Protein AF-A0A2N2EPL8-F1 (afdb_monomer_lite)

Sequence (344 aa):
MTLIITLLEAALLFAAGYLFTHRALPRLYVKAGERLGFDMKLAPHWEKRIARFKTIKRGYYSFLIVTTLFVMSLFLEFMVNNKPLFIRYNSTVAFPAAAEWLDGLLFFKAPRAMDRKADYGQIGDDQVDYRLFAAARKDPSVFDEQLKSLAGELDDIRVQLGRKPGPGATPEERQDYRDLQDIVPAIEADMKILADAKAVFAAGKASVLMPVYPYSPREHLLDMPGRPPHRPGATHLLGTDDSGADVFSQLVYGFRISITFAIVVVSLSYLIGITIGACLGYFGGRVDILGQRFVEIWSSLPFLYTIMNIVFAIIAIGLIAKGFMIAGFDKPLIAMYHKMMKKK

Structure (mmCIF, N/CA/C/O backbone):
data_AF-A0A2N2EPL8-F1
#
_entry.id   AF-A0A2N2EPL8-F1
#
loop_
_atom_site.group_PDB
_atom_site.id
_atom_site.type_symbol
_atom_site.label_atom_id
_atom_site.label_alt_id
_atom_site.label_comp_id
_atom_site.label_asym_id
_atom_site.label_entity_id
_atom_site.label_seq_id
_atom_site.pdbx_PDB_ins_code
_atom_site.Cartn_x
_atom_site.Cartn_y
_atom_site.Cartn_z
_atom_site.occupancy
_atom_site.B_iso_or_equiv
_atom_site.auth_seq_id
_atom_site.auth_comp_id
_atom_site.auth_asym_id
_atom_site.auth_atom_id
_atom_site.pdbx_PDB_model_num
ATOM 1 N N . MET A 1 1 ? -17.270 -10.190 -20.716 1.00 52.22 1 MET A N 1
ATOM 2 C CA . MET A 1 1 ? -16.983 -11.371 -19.868 1.00 52.22 1 MET A CA 1
ATOM 3 C C . MET A 1 1 ? -16.217 -10.988 -18.599 1.00 52.22 1 MET A C 1
ATOM 5 O O . MET A 1 1 ? -16.656 -11.357 -17.523 1.00 52.22 1 MET A O 1
ATOM 9 N N . THR A 1 2 ? -15.159 -10.175 -18.692 1.00 58.44 2 THR A N 1
ATOM 10 C CA . THR A 1 2 ? -14.346 -9.689 -17.553 1.00 58.44 2 THR A CA 1
ATOM 11 C C . THR A 1 2 ? -15.118 -8.882 -16.498 1.00 58.44 2 THR A C 1
ATOM 13 O O . THR A 1 2 ? -14.964 -9.161 -15.319 1.00 58.44 2 THR A 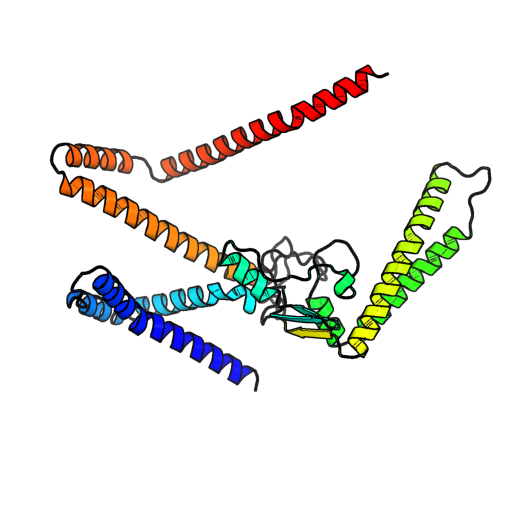O 1
ATOM 16 N N . LEU A 1 3 ? -16.007 -7.960 -16.896 1.00 50.56 3 LEU A N 1
ATOM 17 C CA . LEU A 1 3 ? -16.821 -7.158 -15.958 1.00 50.56 3 LEU A CA 1
ATOM 18 C C . LEU A 1 3 ? -17.789 -8.005 -15.108 1.00 50.56 3 LEU A C 1
ATOM 20 O O . LEU A 1 3 ? -18.050 -7.708 -13.949 1.00 50.56 3 LEU A O 1
ATOM 24 N N . ILE A 1 4 ? -18.350 -9.066 -15.692 1.00 65.81 4 ILE A N 1
ATOM 25 C CA . ILE A 1 4 ? -19.296 -9.943 -14.989 1.00 65.81 4 ILE A CA 1
ATOM 26 C C . ILE A 1 4 ? -18.544 -10.767 -13.944 1.00 65.81 4 ILE A C 1
ATOM 28 O O . ILE A 1 4 ? -19.028 -10.911 -12.830 1.00 65.81 4 ILE A O 1
ATOM 32 N N . ILE A 1 5 ? -17.347 -11.250 -14.285 1.00 68.69 5 ILE A N 1
ATOM 33 C CA . ILE A 1 5 ? -16.488 -12.003 -13.367 1.00 68.69 5 ILE A CA 1
ATOM 34 C C . ILE A 1 5 ? -16.056 -11.116 -12.192 1.00 68.69 5 ILE A C 1
ATOM 36 O O . ILE A 1 5 ? -16.218 -11.530 -11.049 1.00 68.69 5 ILE A O 1
ATOM 40 N N . THR A 1 6 ? -15.627 -9.873 -12.437 1.00 57.28 6 THR A N 1
ATOM 41 C CA . THR A 1 6 ? -15.224 -8.951 -11.360 1.00 57.28 6 THR A CA 1
ATOM 42 C C . THR A 1 6 ? -16.386 -8.542 -10.453 1.00 57.28 6 THR A C 1
ATOM 44 O O . THR A 1 6 ? -16.215 -8.445 -9.240 1.00 57.28 6 THR A O 1
ATOM 47 N N . LEU A 1 7 ? -17.590 -8.346 -11.002 1.00 58.47 7 LEU A N 1
ATOM 48 C CA . LEU A 1 7 ? -18.792 -8.099 -10.197 1.00 58.47 7 LEU A CA 1
ATOM 49 C C . LEU A 1 7 ? -19.172 -9.313 -9.342 1.00 58.47 7 LEU A C 1
ATOM 51 O O . LEU A 1 7 ? -19.628 -9.149 -8.211 1.00 58.47 7 LEU A O 1
ATOM 55 N N . LEU A 1 8 ? -18.971 -10.521 -9.866 1.00 68.00 8 LEU A N 1
ATOM 56 C CA . LEU A 1 8 ? -19.278 -11.768 -9.172 1.00 68.00 8 LEU A CA 1
ATOM 57 C C . LEU A 1 8 ? -18.262 -12.035 -8.054 1.00 68.00 8 LEU A C 1
ATOM 59 O O . LEU A 1 8 ? -18.671 -12.369 -6.949 1.00 68.00 8 LEU A O 1
ATOM 63 N N . GLU A 1 9 ? -16.972 -11.791 -8.293 1.00 61.25 9 GLU A N 1
ATOM 64 C CA . GLU A 1 9 ? -15.909 -11.839 -7.278 1.00 61.25 9 GLU A CA 1
ATOM 65 C C . GLU A 1 9 ? -16.124 -10.806 -6.169 1.00 61.25 9 GLU A C 1
ATOM 67 O O . GLU A 1 9 ? -16.056 -11.148 -4.987 1.00 61.25 9 GLU A O 1
ATOM 72 N N . ALA A 1 10 ? -16.463 -9.564 -6.531 1.00 49.69 10 ALA A N 1
ATOM 73 C CA . ALA A 1 10 ? -16.819 -8.537 -5.560 1.00 49.69 10 ALA A CA 1
ATOM 74 C C . ALA A 1 10 ? -18.031 -8.978 -4.728 1.00 49.69 10 ALA A C 1
ATOM 76 O O . ALA A 1 10 ? -17.969 -8.962 -3.501 1.00 49.69 10 ALA A O 1
ATOM 77 N N . ALA A 1 11 ? -19.108 -9.450 -5.365 1.00 63.69 11 ALA A N 1
ATOM 78 C CA . ALA A 1 11 ? -20.287 -9.962 -4.668 1.00 63.69 11 ALA A CA 1
ATOM 79 C C . ALA A 1 11 ? -19.954 -11.139 -3.733 1.00 63.69 11 ALA A C 1
ATOM 81 O O . ALA A 1 11 ? -20.509 -11.226 -2.637 1.00 63.69 11 ALA A O 1
ATOM 82 N N . LEU A 1 12 ? -19.019 -12.009 -4.124 1.00 70.75 12 LEU A N 1
ATOM 83 C CA . LEU A 1 12 ? -18.533 -13.124 -3.311 1.00 70.75 12 LEU A CA 1
ATOM 84 C C . LEU A 1 12 ? -17.741 -12.638 -2.093 1.00 70.75 12 LEU A C 1
ATOM 86 O O . LEU A 1 12 ? -17.968 -13.135 -0.992 1.00 70.75 12 LEU A O 1
ATOM 90 N N . LEU A 1 13 ? -16.882 -11.629 -2.255 1.00 64.44 13 LEU A N 1
ATOM 91 C CA . LEU A 1 13 ? -16.164 -10.981 -1.152 1.00 64.44 13 LEU A CA 1
ATOM 92 C C . LEU A 1 13 ? -17.124 -10.269 -0.190 1.00 64.44 13 LEU A C 1
ATOM 94 O O . LEU A 1 13 ? -17.009 -10.436 1.024 1.00 64.44 13 LEU A O 1
ATOM 98 N N . PHE A 1 14 ? -18.123 -9.552 -0.712 1.00 63.84 14 PHE A N 1
ATOM 99 C CA . PHE A 1 14 ? -19.188 -8.944 0.090 1.00 63.84 14 PHE A CA 1
ATOM 100 C C . PHE A 1 14 ? -19.986 -10.002 0.863 1.00 63.84 14 PHE A C 1
ATOM 102 O O . PHE A 1 14 ? -20.238 -9.839 2.059 1.00 63.84 14 PHE A O 1
ATOM 109 N N . ALA A 1 15 ? -20.356 -11.107 0.211 1.00 68.00 15 ALA A N 1
ATOM 110 C CA . ALA A 1 15 ? -21.087 -12.204 0.835 1.00 68.00 15 ALA A CA 1
ATOM 111 C C . ALA A 1 15 ? -20.245 -12.922 1.899 1.00 68.00 15 ALA A C 1
ATOM 113 O O . ALA A 1 15 ? -20.755 -13.208 2.983 1.00 68.00 15 ALA A O 1
ATOM 114 N N . ALA A 1 16 ? -18.961 -13.171 1.628 1.00 64.81 16 ALA A N 1
ATOM 115 C CA . ALA A 1 16 ? -18.024 -13.797 2.557 1.00 64.81 16 ALA A CA 1
ATOM 116 C C . ALA A 1 16 ? -17.755 -12.907 3.776 1.00 64.81 16 ALA A C 1
ATOM 118 O O . ALA A 1 16 ? -17.840 -13.387 4.907 1.00 64.81 16 ALA A O 1
ATOM 119 N N . GLY A 1 17 ? -17.522 -11.607 3.568 1.00 57.69 17 GLY A N 1
ATOM 120 C CA . GLY A 1 17 ? -17.379 -10.623 4.640 1.00 57.69 17 GLY A CA 1
ATOM 121 C C . GLY A 1 17 ? -18.640 -10.538 5.500 1.00 57.69 17 GLY A C 1
ATOM 122 O O . GLY A 1 17 ? -18.568 -10.659 6.722 1.00 57.69 17 GLY A O 1
ATOM 123 N N . TYR A 1 18 ? -19.816 -10.453 4.872 1.00 75.00 18 TYR A N 1
ATOM 124 C CA . TYR A 1 18 ? -21.099 -10.468 5.575 1.00 75.00 18 TYR A CA 1
ATOM 125 C C . TYR A 1 18 ? -21.287 -11.744 6.411 1.00 75.00 18 TYR A C 1
ATOM 127 O O . TYR A 1 18 ? -21.646 -11.665 7.589 1.00 75.00 18 TYR A O 1
ATOM 135 N N . LEU A 1 19 ? -21.022 -12.924 5.839 1.00 69.88 19 LEU A N 1
ATOM 136 C CA . LEU A 1 19 ? -21.132 -14.205 6.545 1.00 69.88 19 LEU A CA 1
ATOM 137 C C . LEU A 1 19 ? -20.137 -14.308 7.703 1.00 69.88 19 LEU A C 1
ATOM 139 O O . LEU A 1 19 ? -20.503 -14.781 8.784 1.00 69.88 19 LEU A O 1
ATOM 143 N N . PHE A 1 20 ? -18.905 -13.847 7.504 1.00 66.69 20 PHE A N 1
ATOM 144 C CA . PHE A 1 20 ? -17.881 -13.854 8.536 1.00 66.69 20 PHE A CA 1
ATOM 145 C C . PHE A 1 20 ? -18.284 -12.959 9.713 1.00 66.69 20 PHE A C 1
ATOM 147 O O . PHE A 1 20 ? -18.333 -13.424 10.851 1.00 66.69 20 PHE A O 1
ATOM 154 N N . THR A 1 21 ? -18.686 -11.715 9.452 1.00 64.69 21 THR A N 1
ATOM 155 C CA . THR A 1 21 ? -19.064 -10.761 10.502 1.00 64.69 21 THR A CA 1
ATOM 156 C C . THR A 1 21 ? -20.362 -11.151 11.212 1.00 64.69 21 THR A C 1
ATOM 158 O O . THR A 1 21 ? -20.429 -11.103 12.440 1.00 64.69 21 THR A O 1
ATOM 161 N N . HIS A 1 22 ? -21.407 -11.551 10.478 1.00 59.72 22 HIS A N 1
ATOM 162 C CA . HIS A 1 22 ? -22.729 -11.781 11.073 1.00 59.72 22 HIS A CA 1
ATOM 163 C C . HIS A 1 22 ? -22.966 -13.201 11.586 1.00 59.72 22 HIS A C 1
ATOM 165 O O . HIS A 1 22 ? -23.811 -13.378 12.466 1.00 59.72 22 HIS A O 1
ATOM 171 N N . ARG A 1 23 ? -22.270 -14.217 11.059 1.00 70.31 23 ARG A N 1
ATOM 172 C CA . ARG A 1 23 ? -22.452 -15.615 11.488 1.00 70.31 23 ARG A CA 1
ATOM 173 C C . ARG A 1 23 ? -21.209 -16.222 12.116 1.00 70.31 23 ARG A C 1
ATOM 175 O O . ARG A 1 23 ? -21.355 -16.933 13.108 1.00 70.31 23 ARG A O 1
ATOM 182 N N . ALA A 1 24 ? -20.023 -15.994 11.556 1.00 72.69 24 ALA A N 1
ATOM 183 C CA . ALA A 1 24 ? -18.815 -16.647 12.055 1.00 72.69 24 ALA A CA 1
ATOM 184 C C . ALA A 1 24 ? -18.322 -16.002 13.354 1.00 72.69 24 ALA A C 1
ATOM 186 O O . ALA A 1 24 ? -18.148 -16.712 14.337 1.00 72.69 24 ALA A O 1
ATOM 187 N N . LEU A 1 25 ? -18.187 -14.674 13.398 1.00 72.69 25 LEU A N 1
ATOM 188 C CA . LEU A 1 25 ? -17.614 -13.942 14.532 1.00 72.69 25 LEU A CA 1
ATOM 189 C C . LEU A 1 25 ? -18.353 -14.185 15.866 1.00 72.69 25 LEU A C 1
ATOM 191 O O . LEU A 1 25 ? -17.688 -14.521 16.847 1.00 72.69 25 LEU A O 1
ATOM 195 N N . PRO A 1 26 ? -19.704 -14.129 15.936 1.00 71.75 26 PRO A N 1
ATOM 196 C CA . PRO A 1 26 ? -20.420 -14.385 17.189 1.00 71.75 26 PRO A CA 1
ATOM 197 C C . PRO A 1 26 ? -20.254 -15.831 17.670 1.00 71.75 26 PRO A C 1
ATOM 199 O O . PRO A 1 26 ? -20.115 -16.085 18.862 1.00 71.75 26 PRO A O 1
ATOM 202 N N . ARG A 1 27 ? -20.227 -16.792 16.736 1.00 78.00 27 ARG A N 1
ATOM 203 C CA . ARG A 1 27 ? -20.029 -18.215 17.048 1.00 78.00 27 ARG A CA 1
ATOM 204 C C . ARG A 1 27 ? -18.593 -18.518 17.454 1.00 78.00 27 ARG A C 1
ATOM 206 O O . ARG A 1 27 ? -18.381 -19.365 18.312 1.00 78.00 27 ARG A O 1
ATOM 213 N N . LEU A 1 28 ? -17.623 -17.842 16.839 1.00 80.69 28 LEU A N 1
ATOM 214 C CA . LEU A 1 28 ? -16.207 -17.967 17.166 1.00 80.69 28 LEU A CA 1
ATOM 215 C C . LEU A 1 28 ? -15.947 -17.470 18.590 1.00 80.69 28 LEU A C 1
ATOM 217 O O . LEU A 1 28 ? -15.253 -18.141 19.342 1.00 80.69 28 LEU A O 1
ATOM 221 N N . TYR A 1 29 ? -16.563 -16.345 18.970 1.00 75.50 29 TYR A N 1
ATOM 222 C CA . TYR A 1 29 ? -16.488 -15.790 20.320 1.00 75.50 29 TYR A CA 1
ATOM 223 C C . TYR A 1 29 ? -17.067 -16.746 21.370 1.00 75.50 29 TYR A C 1
ATOM 225 O O . TYR A 1 29 ? -16.395 -17.057 22.350 1.00 75.50 29 TYR A O 1
ATOM 233 N N . VAL A 1 30 ? -18.272 -17.278 21.130 1.00 78.69 30 VAL A N 1
ATOM 234 C CA . VAL A 1 30 ? -18.902 -18.272 22.019 1.00 78.69 30 VAL A CA 1
ATOM 235 C C . VAL A 1 30 ? -18.027 -19.519 22.154 1.00 78.69 30 VAL A C 1
ATOM 237 O O . VAL A 1 30 ? -17.653 -19.876 23.266 1.00 78.69 30 VAL A O 1
ATOM 240 N N . LYS A 1 31 ? -17.594 -20.113 21.033 1.00 82.88 31 LYS A N 1
ATOM 241 C CA . LYS A 1 31 ? -16.716 -21.295 21.042 1.00 82.88 31 LYS A CA 1
ATOM 242 C C . LYS A 1 31 ? -15.368 -21.048 21.719 1.00 82.88 31 LYS A C 1
ATOM 244 O O . LYS A 1 31 ? -14.807 -21.967 22.310 1.00 82.88 31 LYS A O 1
ATOM 249 N N . ALA A 1 32 ? -14.813 -19.843 21.602 1.00 81.12 32 ALA A N 1
ATOM 250 C CA . ALA A 1 32 ? -13.567 -19.484 22.270 1.00 81.12 32 ALA A CA 1
ATOM 251 C C . ALA A 1 32 ? -13.745 -19.433 23.794 1.00 81.12 32 ALA A C 1
ATOM 253 O O . ALA A 1 32 ? -12.902 -19.965 24.509 1.00 81.12 32 ALA A O 1
ATOM 254 N N . GLY A 1 33 ? -14.851 -18.870 24.292 1.00 77.44 33 GLY A N 1
ATOM 255 C CA . GLY A 1 33 ? -15.151 -18.887 25.728 1.00 77.44 33 GLY A CA 1
ATOM 256 C C . GLY A 1 33 ? -15.511 -20.275 26.257 1.00 77.44 33 GLY A C 1
ATOM 257 O O . GLY A 1 33 ? -15.032 -20.639 27.326 1.00 77.44 33 GLY A O 1
ATOM 258 N N . GLU A 1 34 ? -16.236 -21.091 25.485 1.00 85.38 34 GLU A N 1
ATOM 259 C CA . GLU A 1 34 ? -16.495 -22.501 25.826 1.00 85.38 34 GLU A CA 1
ATOM 260 C C . GLU A 1 34 ? -15.185 -23.290 25.974 1.00 85.38 34 GLU A C 1
ATOM 262 O O . GLU A 1 34 ? -15.012 -24.038 26.934 1.00 85.38 34 GLU A O 1
ATOM 267 N N . ARG A 1 35 ? -14.213 -23.078 25.072 1.00 84.94 35 ARG A N 1
ATOM 268 C CA . ARG A 1 35 ? -12.872 -23.686 25.178 1.00 84.94 35 ARG A CA 1
ATOM 269 C C . ARG A 1 35 ? -12.072 -23.210 26.387 1.00 84.94 35 ARG A C 1
ATOM 271 O O . ARG A 1 35 ? -11.193 -23.935 26.838 1.00 84.94 35 ARG A O 1
ATOM 278 N N . LEU A 1 36 ? -12.361 -22.016 26.891 1.00 84.56 36 LEU A N 1
ATOM 279 C CA . LEU A 1 36 ? -11.772 -21.475 28.114 1.00 84.56 36 LEU A CA 1
ATOM 280 C C . LEU A 1 36 ? -12.566 -21.870 29.376 1.00 84.56 36 LEU A C 1
ATOM 282 O O . LEU A 1 36 ? -12.215 -21.430 30.466 1.00 84.56 36 LEU A O 1
ATOM 286 N N . GLY A 1 37 ? -13.600 -22.713 29.247 1.00 79.81 37 GLY A N 1
ATOM 287 C CA . GLY A 1 37 ? -14.377 -23.254 30.367 1.00 79.81 37 GLY A CA 1
ATOM 288 C C . GLY A 1 37 ? -15.585 -22.414 30.795 1.00 79.81 37 GLY A C 1
ATOM 289 O O . GLY A 1 37 ? -16.162 -22.686 31.845 1.00 79.81 37 GLY A O 1
ATOM 290 N N . PHE A 1 38 ? -15.986 -21.408 30.011 1.00 78.25 38 PHE A N 1
ATOM 291 C CA . PHE A 1 38 ? -17.135 -20.548 30.312 1.00 78.25 38 PHE A CA 1
ATOM 292 C C . PHE A 1 38 ? -18.398 -21.005 29.555 1.00 78.25 38 PHE A C 1
ATOM 294 O O . PHE A 1 38 ? -18.365 -21.134 28.331 1.00 78.25 38 PHE A O 1
ATOM 301 N N . ASP A 1 39 ? -19.534 -21.183 30.248 1.00 73.44 39 ASP A N 1
ATOM 302 C CA . ASP A 1 39 ? -20.852 -21.379 29.608 1.00 73.44 39 ASP A CA 1
ATOM 303 C C . ASP A 1 39 ? -21.356 -20.037 29.053 1.00 73.44 39 ASP A C 1
ATOM 305 O O . ASP A 1 39 ? -21.993 -19.239 29.746 1.00 73.44 39 ASP A O 1
ATOM 309 N N . MET A 1 40 ? -20.994 -19.740 27.803 1.00 64.94 40 MET A N 1
ATOM 310 C CA . MET A 1 40 ? -21.362 -18.492 27.140 1.00 64.94 40 MET A CA 1
ATOM 311 C C . MET A 1 40 ? -22.557 -18.694 26.208 1.00 64.94 40 MET A C 1
ATOM 313 O O . MET A 1 40 ? -22.433 -19.227 25.111 1.00 64.94 40 MET A O 1
ATOM 317 N N . LYS A 1 41 ? -23.718 -18.156 26.586 1.00 69.25 41 LYS A N 1
ATOM 318 C CA . LYS A 1 41 ? -24.854 -17.961 25.668 1.00 69.25 41 LYS A CA 1
ATOM 319 C C . LYS A 1 41 ? -24.828 -16.537 25.118 1.00 69.25 41 LYS A C 1
ATOM 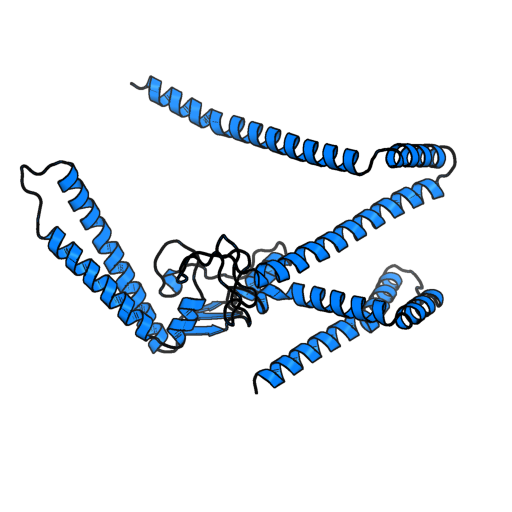321 O O . LYS A 1 41 ? -24.447 -15.605 25.825 1.00 69.25 41 LYS A O 1
ATOM 326 N N . LEU A 1 42 ? -25.256 -16.342 23.866 1.00 62.91 42 LEU A N 1
ATOM 327 C CA . LEU A 1 42 ? -25.459 -14.995 23.320 1.00 62.91 42 LEU A CA 1
ATOM 328 C C . LEU A 1 42 ? -26.490 -14.277 24.193 1.00 62.91 42 LEU A C 1
ATOM 330 O O . LEU A 1 42 ? -27.659 -14.652 24.238 1.00 62.91 42 LEU A O 1
ATOM 334 N N . ALA A 1 43 ? -26.040 -13.282 24.950 1.00 67.12 43 ALA A N 1
ATOM 335 C CA . ALA A 1 43 ? -26.898 -12.646 25.927 1.00 67.12 43 ALA A CA 1
ATOM 336 C C . ALA A 1 43 ? -28.046 -11.887 25.222 1.00 67.12 43 ALA A C 1
ATOM 338 O O . ALA A 1 43 ? -27.794 -11.138 24.275 1.00 67.12 43 ALA A O 1
ATOM 339 N N . PRO A 1 44 ? -29.303 -11.984 25.694 1.00 72.19 44 PRO A N 1
ATOM 340 C CA . PRO A 1 44 ? -30.468 -11.422 24.994 1.00 72.19 44 PRO A CA 1
ATOM 341 C C . PRO A 1 44 ? -30.420 -9.891 24.837 1.00 72.19 44 PRO A C 1
ATOM 343 O O . PRO A 1 44 ? -31.087 -9.312 23.978 1.00 72.19 44 PRO A O 1
ATOM 346 N N . HIS A 1 45 ? -29.613 -9.199 25.644 1.00 74.06 45 HIS A N 1
ATOM 347 C CA . HIS A 1 45 ? -29.392 -7.759 25.510 1.00 74.06 45 HIS A CA 1
ATOM 348 C C . HIS A 1 45 ? -28.523 -7.395 24.291 1.00 74.06 45 HIS A C 1
ATOM 350 O O . HIS A 1 45 ? -28.700 -6.316 23.724 1.00 74.06 45 HIS A O 1
ATOM 356 N N . TRP A 1 46 ? -27.611 -8.274 23.867 1.00 65.88 46 TRP A N 1
ATOM 357 C CA . TRP A 1 46 ? -26.768 -8.081 22.685 1.00 65.88 46 TRP A CA 1
ATOM 358 C C . TRP A 1 46 ? -27.607 -8.095 21.406 1.00 65.88 46 TRP A C 1
ATOM 360 O O . TRP A 1 46 ? -27.506 -7.190 20.577 1.00 65.88 46 TRP A O 1
ATOM 370 N N . GLU A 1 47 ? -28.521 -9.057 21.296 1.00 75.69 47 GLU A N 1
ATOM 371 C CA . GLU A 1 47 ? -29.450 -9.158 20.168 1.00 75.69 47 GLU A CA 1
ATOM 372 C C . GLU A 1 47 ? -30.350 -7.924 20.068 1.00 75.69 47 GLU A C 1
ATOM 374 O O . GLU A 1 47 ? -30.488 -7.341 18.991 1.00 75.69 47 GLU A O 1
ATOM 379 N N . LYS A 1 48 ? -30.882 -7.449 21.205 1.00 83.19 48 LYS A N 1
ATOM 380 C CA . LYS A 1 48 ? -31.676 -6.211 21.268 1.00 83.19 48 LYS A CA 1
ATOM 381 C C . LYS A 1 48 ? -30.875 -4.980 20.829 1.00 83.19 48 LYS A C 1
ATOM 383 O O . LYS A 1 48 ? -31.415 -4.123 20.129 1.00 83.19 48 LYS A O 1
ATOM 388 N N . ARG A 1 49 ? -29.593 -4.882 21.205 1.00 82.19 49 ARG A N 1
ATOM 389 C CA . ARG A 1 49 ? -28.706 -3.776 20.795 1.00 82.19 49 ARG A CA 1
ATOM 390 C C . ARG A 1 49 ? -28.427 -3.796 19.294 1.00 82.19 49 ARG A C 1
ATOM 392 O O . ARG A 1 49 ? -28.543 -2.753 18.658 1.00 82.19 49 ARG A O 1
ATOM 399 N N . ILE A 1 50 ? -28.139 -4.964 18.716 1.00 79.31 50 ILE A N 1
ATOM 400 C CA . ILE A 1 50 ? -27.955 -5.109 17.263 1.00 79.31 50 ILE A CA 1
ATOM 401 C C . ILE A 1 50 ? -29.251 -4.796 16.515 1.00 79.31 50 ILE A C 1
ATOM 403 O O . ILE A 1 50 ? -29.219 -4.091 15.508 1.00 79.31 50 ILE A O 1
ATOM 407 N N . ALA A 1 51 ? -30.393 -5.289 16.999 1.00 85.12 51 ALA A N 1
ATOM 408 C CA . ALA A 1 51 ? -31.690 -5.001 16.398 1.00 85.12 51 ALA A CA 1
ATOM 409 C C . ALA A 1 51 ? -31.970 -3.491 16.389 1.00 85.12 51 ALA A C 1
ATOM 411 O O . ALA A 1 51 ? -32.316 -2.944 15.345 1.00 85.12 51 ALA A O 1
ATOM 412 N N . ARG A 1 52 ? -31.720 -2.799 17.510 1.00 88.00 52 ARG A N 1
ATOM 413 C CA . ARG A 1 52 ? -31.820 -1.334 17.598 1.00 88.00 52 ARG A CA 1
ATOM 414 C C . ARG A 1 52 ? -30.806 -0.624 16.694 1.00 88.00 52 ARG A C 1
ATOM 416 O O . ARG A 1 52 ? -31.142 0.388 16.101 1.00 88.00 52 ARG A O 1
ATOM 423 N N . PHE A 1 53 ? -29.583 -1.123 16.549 1.00 85.06 53 PHE A N 1
ATOM 424 C CA . PHE A 1 53 ? -28.612 -0.509 15.638 1.00 85.06 53 PHE A CA 1
ATOM 425 C C . PHE A 1 53 ? -29.070 -0.593 14.173 1.00 85.06 53 PHE A C 1
ATOM 427 O O . PHE A 1 53 ? -28.986 0.389 13.440 1.00 85.06 53 PHE A O 1
ATOM 434 N N . LYS A 1 54 ? -29.647 -1.730 13.764 1.00 87.62 54 LYS A N 1
ATOM 435 C CA . LYS A 1 54 ? -30.184 -1.928 12.408 1.00 87.62 54 LYS A CA 1
ATOM 436 C C . LYS A 1 54 ? -31.364 -1.010 12.074 1.00 87.62 54 LYS A C 1
ATOM 438 O O . LYS A 1 54 ? -31.576 -0.721 10.898 1.00 87.62 54 LYS A O 1
ATOM 443 N N . THR A 1 55 ? -32.126 -0.531 13.063 1.00 92.25 55 THR A N 1
ATOM 444 C CA . THR A 1 55 ? -33.200 0.445 12.797 1.00 92.25 55 THR A CA 1
ATOM 445 C C . THR A 1 55 ? -32.648 1.827 12.444 1.00 92.25 55 THR A C 1
ATOM 447 O O . THR A 1 55 ? -33.295 2.575 11.708 1.00 92.25 55 THR A O 1
ATOM 450 N N . ILE A 1 56 ? -31.424 2.155 12.878 1.00 93.62 56 ILE A N 1
ATOM 451 C CA . ILE A 1 56 ? -30.719 3.390 12.519 1.00 93.62 56 ILE A CA 1
ATOM 452 C C . ILE A 1 56 ? -30.102 3.213 11.125 1.00 93.62 56 ILE A C 1
ATOM 454 O O . ILE A 1 56 ? -28.897 3.021 10.972 1.00 93.62 56 ILE A O 1
ATOM 458 N N . LYS A 1 57 ? -30.945 3.284 10.085 1.00 90.19 57 LYS A N 1
ATOM 459 C CA . LYS A 1 57 ? -30.572 2.964 8.692 1.00 90.19 57 LYS A CA 1
ATOM 460 C C . LYS A 1 57 ? -29.277 3.643 8.239 1.00 90.19 57 LYS A C 1
ATOM 462 O O . LYS A 1 57 ? -28.396 2.975 7.712 1.00 90.19 57 LYS A O 1
ATOM 467 N N . ARG A 1 58 ? -29.142 4.957 8.473 1.00 92.06 58 ARG A N 1
ATOM 468 C CA . ARG A 1 58 ? -27.949 5.728 8.071 1.00 92.06 58 ARG A CA 1
ATOM 469 C C . ARG A 1 58 ? -26.682 5.191 8.742 1.00 92.06 58 ARG A C 1
ATOM 471 O O . ARG A 1 58 ? -25.717 4.900 8.052 1.00 92.06 58 ARG A O 1
ATOM 478 N N . GLY A 1 59 ? -26.724 4.982 10.059 1.00 89.38 59 GLY A N 1
ATOM 479 C CA . GLY A 1 59 ? -25.596 4.437 10.818 1.00 89.38 59 GLY A CA 1
ATOM 480 C C . GLY A 1 59 ? -25.236 3.010 10.403 1.00 89.38 59 GLY A C 1
ATOM 481 O O . GLY A 1 59 ? -24.059 2.693 10.263 1.00 89.38 59 GLY A O 1
ATOM 482 N N . TYR A 1 60 ? -26.240 2.172 10.135 1.00 85.12 60 TYR A N 1
ATOM 483 C CA . TYR A 1 60 ? -26.026 0.802 9.677 1.00 85.12 60 TYR A CA 1
ATOM 484 C C . TYR A 1 60 ? -25.347 0.742 8.299 1.00 85.12 60 TYR A C 1
ATOM 486 O O . TYR A 1 60 ? -24.378 0.002 8.131 1.00 85.12 60 TYR A O 1
ATOM 494 N N . TYR A 1 61 ? -25.799 1.546 7.330 1.00 89.25 61 TYR A N 1
ATOM 495 C CA . TYR A 1 61 ? -25.172 1.596 6.005 1.00 89.25 61 TYR A CA 1
ATOM 496 C C . TYR A 1 61 ? -23.774 2.215 6.042 1.00 89.25 61 TYR A C 1
ATOM 498 O O . TYR A 1 61 ? -22.874 1.674 5.408 1.00 89.25 61 TYR A O 1
ATOM 506 N N . SER A 1 62 ? -23.558 3.288 6.811 1.00 90.94 62 SER A N 1
ATOM 507 C CA . SER A 1 62 ? -22.216 3.856 6.997 1.00 90.94 62 SER A CA 1
ATOM 508 C C . SER A 1 62 ? -21.250 2.829 7.584 1.00 90.94 62 SER A C 1
ATOM 510 O O . SER A 1 62 ? -20.141 2.685 7.078 1.00 90.94 62 SER A O 1
ATOM 512 N N . PHE A 1 63 ? -21.679 2.076 8.602 1.00 86.62 63 PHE A N 1
ATOM 513 C CA . PHE A 1 63 ? -20.886 0.989 9.172 1.00 86.62 63 PHE A CA 1
ATOM 514 C C . PHE A 1 63 ? -20.550 -0.069 8.117 1.00 86.62 63 PHE A C 1
ATOM 516 O O . PHE A 1 63 ? -19.383 -0.403 7.947 1.00 86.62 63 PHE A O 1
ATOM 523 N N . LEU A 1 64 ? -21.541 -0.536 7.352 1.00 86.50 64 LEU A N 1
ATOM 524 C CA . LEU A 1 64 ? -21.315 -1.538 6.311 1.00 86.50 64 LEU A CA 1
ATOM 525 C C . LEU A 1 64 ? -20.332 -1.046 5.239 1.00 86.50 64 LEU A C 1
ATOM 527 O O . LEU A 1 64 ? -19.425 -1.788 4.868 1.00 86.50 64 LEU A O 1
ATOM 531 N N . ILE A 1 65 ? -20.485 0.193 4.765 1.00 89.94 65 ILE A N 1
ATOM 532 C CA . ILE A 1 65 ? -19.604 0.791 3.755 1.00 89.94 65 ILE A CA 1
ATOM 533 C C . ILE A 1 65 ? -18.178 0.897 4.296 1.00 89.94 65 ILE A C 1
ATOM 535 O O . ILE A 1 65 ? -17.257 0.392 3.663 1.00 89.94 65 ILE A O 1
ATOM 539 N N . VAL A 1 66 ? -17.985 1.494 5.476 1.00 90.12 66 VAL A N 1
ATOM 540 C CA . VAL A 1 66 ? -16.647 1.692 6.057 1.00 90.12 66 VAL A CA 1
ATOM 541 C C . VAL A 1 66 ? -15.974 0.358 6.362 1.00 90.12 66 VAL A C 1
ATOM 543 O O . VAL A 1 66 ? -14.809 0.177 6.022 1.00 90.12 66 VAL A O 1
ATOM 546 N N . THR A 1 67 ? -16.696 -0.601 6.950 1.00 86.75 67 THR A N 1
ATOM 547 C CA . THR A 1 67 ? -16.154 -1.937 7.221 1.00 86.75 67 THR A CA 1
ATOM 548 C C . THR A 1 67 ? -15.792 -2.660 5.931 1.00 86.75 67 THR A C 1
ATOM 550 O O . THR A 1 67 ? -14.729 -3.267 5.863 1.00 86.75 67 THR A O 1
ATOM 553 N N . THR A 1 68 ? -16.622 -2.566 4.892 1.00 88.06 68 THR A N 1
ATOM 554 C CA . THR A 1 68 ? -16.300 -3.164 3.591 1.00 88.06 68 THR A CA 1
ATOM 555 C C . THR A 1 68 ? -15.057 -2.519 2.993 1.00 88.06 68 THR A C 1
ATOM 557 O O . THR A 1 68 ? -14.130 -3.233 2.625 1.00 88.06 68 THR A O 1
ATOM 560 N N . LEU A 1 69 ? -15.005 -1.186 2.921 1.00 89.94 69 LEU A N 1
ATOM 561 C CA . LEU A 1 69 ? -13.844 -0.469 2.395 1.00 89.94 69 LEU A CA 1
ATOM 562 C C . LEU A 1 69 ? -12.578 -0.832 3.170 1.00 89.94 69 LEU A C 1
ATOM 564 O O . LEU A 1 69 ? -11.525 -0.993 2.565 1.00 89.94 69 LEU A O 1
ATOM 568 N N . PHE A 1 70 ? -12.674 -1.003 4.490 1.00 91.69 70 PHE A N 1
ATOM 569 C CA . PHE A 1 70 ? -11.548 -1.423 5.315 1.00 91.69 70 PHE A CA 1
ATOM 570 C C . PHE A 1 70 ? -11.101 -2.854 5.011 1.00 91.69 70 PHE A C 1
ATOM 572 O O . PHE A 1 70 ? -9.918 -3.092 4.817 1.00 91.69 70 PHE A O 1
ATOM 579 N N . VAL A 1 71 ? -12.028 -3.807 4.910 1.00 88.56 71 VAL A N 1
ATOM 580 C CA . VAL A 1 71 ? -11.679 -5.190 4.548 1.00 88.56 71 VAL A CA 1
ATOM 581 C C . VAL A 1 71 ? -11.060 -5.246 3.153 1.00 88.56 71 VAL A C 1
ATOM 583 O O . VAL A 1 71 ? -10.047 -5.910 2.971 1.00 88.56 71 VAL A O 1
ATOM 586 N N . MET A 1 72 ? -11.614 -4.510 2.188 1.00 87.62 72 MET A N 1
ATOM 587 C CA . MET A 1 72 ? -11.043 -4.388 0.844 1.00 87.62 72 MET A CA 1
ATOM 588 C C . MET A 1 72 ? -9.653 -3.750 0.877 1.00 87.62 72 MET A C 1
ATOM 590 O O . MET A 1 72 ? -8.769 -4.165 0.130 1.00 87.62 72 MET A O 1
ATOM 594 N N . SER A 1 73 ? -9.428 -2.778 1.766 1.00 90.62 73 SER A N 1
ATOM 595 C CA . SER A 1 73 ? -8.135 -2.109 1.861 1.00 90.62 73 SER A CA 1
ATOM 596 C C . SER A 1 73 ? -7.019 -3.046 2.361 1.00 90.62 73 SER A C 1
ATOM 598 O O . SER A 1 73 ? -5.854 -2.891 1.993 1.00 90.62 73 SER A O 1
ATOM 600 N N . LEU A 1 74 ? -7.351 -4.100 3.114 1.00 88.06 74 LEU A N 1
ATOM 601 C CA . LEU A 1 74 ? -6.383 -5.136 3.503 1.00 88.06 74 LEU A CA 1
ATOM 602 C C . LEU A 1 74 ? -5.812 -5.925 2.313 1.00 88.06 74 LEU A C 1
ATOM 604 O O . LEU A 1 74 ? -4.820 -6.621 2.495 1.00 88.06 74 LEU A O 1
ATOM 608 N N . PHE A 1 75 ? -6.409 -5.820 1.123 1.00 90.31 75 PHE A N 1
ATOM 609 C CA . PHE A 1 75 ? -5.987 -6.516 -0.097 1.00 90.31 75 PHE A CA 1
ATOM 610 C C . PHE A 1 75 ? -5.544 -5.552 -1.211 1.00 90.31 75 PHE A C 1
ATOM 612 O O . PHE A 1 75 ? -5.544 -5.923 -2.386 1.00 90.31 75 PHE A O 1
ATOM 619 N N . LEU A 1 76 ? -5.166 -4.311 -0.873 1.00 90.44 76 LEU A N 1
ATOM 620 C CA . LEU A 1 76 ? -4.767 -3.315 -1.878 1.00 90.44 76 LEU A CA 1
ATOM 621 C C . LEU A 1 76 ? -3.573 -3.740 -2.705 1.00 90.44 76 LEU A C 1
ATOM 623 O O . LEU A 1 76 ? -3.554 -3.447 -3.889 1.00 90.44 76 LEU A O 1
ATOM 627 N N . GLU A 1 77 ? -2.648 -4.502 -2.137 1.00 89.88 77 GLU A N 1
ATOM 628 C CA . GLU A 1 77 ? -1.486 -5.019 -2.853 1.00 89.88 77 GLU A CA 1
ATOM 629 C C . GLU A 1 77 ? -1.880 -5.806 -4.118 1.00 89.88 77 GLU A C 1
ATOM 631 O O . GLU A 1 77 ? -1.100 -5.851 -5.067 1.00 89.88 77 GLU A O 1
ATOM 636 N N . PHE A 1 78 ? -3.096 -6.373 -4.167 1.00 90.38 78 PHE A N 1
ATOM 637 C CA . PHE A 1 78 ? -3.640 -7.082 -5.329 1.00 90.38 78 PHE A CA 1
ATOM 638 C C . PHE A 1 78 ? -4.484 -6.209 -6.275 1.00 90.38 78 PHE A C 1
ATOM 640 O O . PHE A 1 78 ? -4.790 -6.616 -7.395 1.00 90.38 78 PHE A O 1
ATOM 647 N N . MET A 1 79 ? -4.917 -5.027 -5.841 1.00 90.44 79 MET A N 1
ATOM 648 C CA . MET A 1 79 ? -5.851 -4.183 -6.597 1.00 90.44 79 MET A CA 1
ATOM 649 C C . MET A 1 79 ? -5.217 -2.877 -7.066 1.00 90.44 79 MET A C 1
ATOM 651 O O . MET A 1 79 ? -5.413 -2.486 -8.213 1.00 90.44 79 MET A O 1
ATOM 655 N N . VAL A 1 80 ? -4.478 -2.222 -6.177 1.00 93.06 80 VAL A N 1
ATOM 656 C CA . VAL A 1 80 ? -3.870 -0.901 -6.318 1.00 93.06 80 VAL A CA 1
ATOM 657 C C . VAL A 1 80 ? -2.394 -1.058 -5.973 1.00 93.06 80 VAL A C 1
ATOM 659 O O . VAL A 1 80 ? -2.028 -0.939 -4.814 1.00 93.06 80 VAL A O 1
ATOM 662 N N . ASN A 1 81 ? -1.554 -1.426 -6.936 1.00 91.31 81 ASN A N 1
ATOM 663 C CA . ASN A 1 81 ? -0.125 -1.609 -6.681 1.00 91.31 81 ASN A CA 1
ATOM 664 C C . ASN A 1 81 ? 0.681 -1.535 -7.981 1.00 91.31 81 ASN A C 1
ATOM 666 O O . ASN A 1 81 ? 0.185 -1.913 -9.039 1.00 91.31 81 ASN A O 1
ATOM 670 N N . ASN A 1 82 ? 1.943 -1.110 -7.912 1.00 90.06 82 ASN A N 1
ATOM 671 C CA . ASN A 1 82 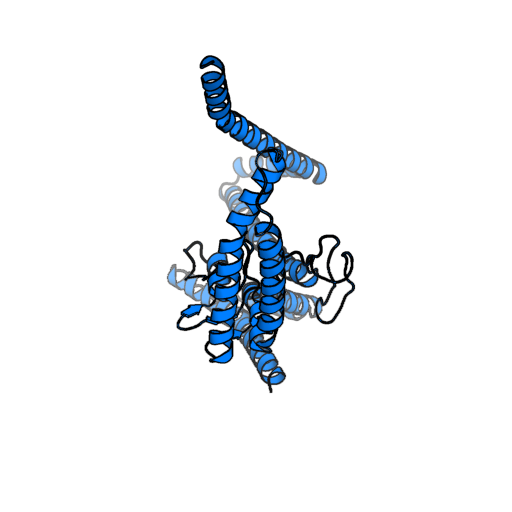? 2.843 -1.112 -9.069 1.00 90.06 82 ASN A CA 1
ATOM 672 C C . ASN A 1 82 ? 3.508 -2.478 -9.321 1.00 90.06 82 ASN A C 1
ATOM 674 O O . ASN A 1 82 ? 4.083 -2.700 -10.387 1.00 90.06 82 ASN A O 1
ATOM 678 N N . LYS A 1 83 ? 3.395 -3.422 -8.378 1.00 89.31 83 LYS A N 1
ATOM 679 C CA . LYS A 1 83 ? 3.890 -4.794 -8.534 1.00 89.31 83 LYS A CA 1
ATOM 680 C C . LYS A 1 83 ? 2.840 -5.724 -9.155 1.00 89.31 83 LYS A C 1
ATOM 682 O O . LYS A 1 83 ? 1.661 -5.637 -8.811 1.00 89.31 83 LYS A O 1
ATOM 687 N N . PRO A 1 84 ? 3.240 -6.661 -10.032 1.00 89.62 84 PRO A N 1
ATOM 688 C CA . PRO A 1 84 ? 2.316 -7.577 -10.679 1.00 89.62 84 PRO A CA 1
ATOM 689 C C . PRO A 1 84 ? 1.799 -8.641 -9.710 1.00 89.62 84 PRO A C 1
ATOM 691 O O . PRO A 1 84 ? 2.496 -9.086 -8.794 1.00 89.62 84 PRO A O 1
ATOM 694 N N . LEU A 1 85 ? 0.583 -9.116 -9.983 1.00 90.00 85 LEU A N 1
ATOM 695 C CA . LEU A 1 85 ? -0.007 -10.283 -9.324 1.00 90.00 85 LEU A CA 1
ATOM 696 C C . LEU A 1 85 ? 0.780 -11.544 -9.661 1.00 90.00 85 LEU A C 1
ATOM 698 O O . LEU A 1 85 ? 1.030 -12.384 -8.803 1.00 90.00 85 LEU A O 1
ATOM 702 N N . PHE A 1 86 ? 1.176 -11.651 -10.924 1.00 89.38 86 PHE A N 1
ATOM 703 C CA . PHE A 1 86 ? 1.906 -12.780 -11.471 1.00 89.38 86 PHE A CA 1
ATOM 704 C C . PHE A 1 86 ? 2.884 -12.277 -12.522 1.00 89.38 86 PHE A C 1
ATOM 706 O O . PHE A 1 86 ? 2.505 -11.505 -13.405 1.00 89.38 86 PHE A O 1
ATOM 713 N N . ILE A 1 87 ? 4.119 -12.760 -12.460 1.00 87.12 87 ILE A N 1
ATOM 714 C CA . ILE A 1 87 ? 5.110 -12.556 -13.508 1.00 87.12 87 ILE A CA 1
ATOM 715 C C . ILE A 1 87 ? 5.844 -13.863 -13.795 1.00 87.12 87 ILE A C 1
ATOM 717 O O . ILE A 1 87 ? 6.184 -14.632 -12.897 1.00 87.12 87 ILE A O 1
ATOM 721 N N . ARG A 1 88 ? 6.070 -14.121 -15.077 1.00 86.44 88 ARG A N 1
ATOM 722 C CA . ARG A 1 88 ? 6.863 -15.227 -15.593 1.00 86.44 88 ARG A CA 1
ATOM 723 C C . ARG A 1 88 ? 7.881 -14.665 -16.563 1.00 86.44 88 ARG A C 1
ATOM 725 O O . ARG A 1 88 ? 7.497 -13.996 -17.522 1.00 86.44 88 ARG A O 1
ATOM 732 N N . TYR A 1 89 ? 9.139 -15.007 -16.341 1.00 85.44 89 TYR A N 1
ATOM 733 C CA . TYR A 1 89 ? 10.227 -14.720 -17.258 1.00 85.44 89 TYR A CA 1
ATOM 734 C C . TYR A 1 89 ? 11.073 -15.980 -17.442 1.00 85.44 89 TYR A C 1
ATOM 736 O O . TYR A 1 89 ? 11.601 -16.547 -16.481 1.00 85.44 89 TYR A O 1
ATOM 744 N N . ASN A 1 90 ? 11.165 -16.451 -18.687 1.00 84.81 90 ASN A N 1
ATOM 745 C CA . ASN A 1 90 ? 11.810 -17.713 -19.041 1.00 84.81 90 ASN A CA 1
ATOM 746 C C . ASN A 1 90 ? 11.214 -18.916 -18.269 1.00 84.81 90 ASN A C 1
ATOM 748 O O . ASN A 1 90 ? 10.037 -19.232 -18.450 1.00 84.81 90 ASN A O 1
ATOM 752 N N . SER A 1 91 ? 11.996 -19.589 -17.416 1.00 82.19 91 SER A N 1
ATOM 753 C CA . SER A 1 91 ? 11.544 -20.704 -16.570 1.00 82.19 91 SER A CA 1
ATOM 754 C C . SER A 1 91 ? 11.071 -20.271 -15.183 1.00 82.19 91 SER A C 1
ATOM 756 O O . SER A 1 91 ? 10.561 -21.105 -14.435 1.00 82.19 91 SER A O 1
ATOM 758 N N . THR A 1 92 ? 11.263 -19.004 -14.808 1.00 81.62 92 THR A N 1
ATOM 759 C CA . THR A 1 92 ? 10.985 -18.559 -13.443 1.00 81.62 92 THR A CA 1
ATOM 760 C C . THR A 1 92 ? 9.646 -17.854 -13.344 1.00 81.62 92 THR A C 1
ATOM 762 O O . THR A 1 92 ? 9.275 -17.049 -14.197 1.00 81.62 92 THR A O 1
ATOM 765 N N . VAL A 1 93 ? 8.919 -18.177 -12.278 1.00 85.75 93 VAL A N 1
ATOM 766 C CA . VAL A 1 93 ? 7.621 -17.605 -11.933 1.00 85.75 93 VAL A CA 1
ATOM 767 C C . VAL A 1 93 ? 7.742 -16.932 -10.573 1.00 85.75 93 VAL A C 1
ATOM 769 O O . VAL A 1 93 ? 8.304 -17.516 -9.646 1.00 85.75 93 VAL A O 1
ATOM 772 N N . ALA A 1 94 ? 7.195 -15.727 -10.452 1.00 84.50 94 ALA A N 1
ATOM 773 C CA . ALA A 1 94 ? 7.126 -14.982 -9.205 1.00 84.50 94 ALA A CA 1
ATOM 774 C C . ALA A 1 94 ? 5.733 -14.365 -9.006 1.00 84.50 94 ALA A C 1
ATOM 776 O O . ALA A 1 94 ? 5.002 -14.095 -9.964 1.00 84.50 94 ALA A O 1
ATOM 777 N N . PHE A 1 95 ? 5.395 -14.107 -7.741 1.00 87.44 95 PHE A N 1
ATOM 778 C CA . PHE A 1 95 ? 4.154 -13.444 -7.327 1.00 87.44 95 PHE A CA 1
ATOM 779 C C . PHE A 1 95 ? 4.473 -12.214 -6.455 1.00 87.44 95 PHE A C 1
ATOM 781 O O . PHE A 1 95 ? 4.282 -12.266 -5.238 1.00 87.44 95 PHE A O 1
ATOM 788 N N . PRO A 1 96 ? 5.000 -11.118 -7.038 1.00 85.94 96 PRO A N 1
ATOM 789 C CA . PRO A 1 96 ? 5.501 -9.972 -6.275 1.00 85.94 96 PRO A CA 1
ATOM 790 C C . PRO A 1 96 ? 4.458 -9.308 -5.369 1.00 85.94 96 PRO A C 1
ATOM 792 O O . PRO A 1 96 ? 4.748 -9.051 -4.203 1.00 85.94 96 PRO A O 1
ATOM 795 N N . ALA A 1 97 ? 3.233 -9.089 -5.859 1.00 87.00 97 ALA A N 1
ATOM 796 C CA . ALA A 1 97 ? 2.152 -8.514 -5.053 1.00 87.00 97 ALA A CA 1
ATOM 797 C C . ALA A 1 97 ? 1.787 -9.389 -3.841 1.00 87.00 97 ALA A C 1
ATOM 799 O O . ALA A 1 97 ? 1.580 -8.883 -2.741 1.00 87.00 97 ALA A O 1
ATOM 800 N N . ALA A 1 98 ? 1.753 -10.715 -4.021 1.00 85.44 98 ALA A N 1
ATOM 801 C CA . ALA A 1 98 ? 1.479 -11.648 -2.930 1.00 85.44 98 ALA A CA 1
ATOM 802 C C . ALA A 1 98 ? 2.628 -11.688 -1.912 1.00 85.44 98 ALA A C 1
ATOM 804 O O . ALA A 1 98 ? 2.378 -11.773 -0.712 1.00 85.44 98 ALA A O 1
ATOM 805 N N . ALA A 1 99 ? 3.876 -11.615 -2.385 1.00 82.75 99 ALA A N 1
ATOM 806 C CA . ALA A 1 99 ? 5.049 -11.543 -1.523 1.00 82.75 99 ALA A CA 1
ATOM 807 C C . ALA A 1 99 ? 5.025 -10.273 -0.658 1.00 82.75 99 ALA A C 1
ATOM 809 O O . ALA A 1 99 ? 5.222 -10.366 0.548 1.00 82.75 99 ALA A O 1
ATOM 810 N N . GLU A 1 100 ? 4.706 -9.117 -1.246 1.00 82.56 100 GLU A N 1
ATOM 811 C CA . GLU A 1 100 ? 4.576 -7.847 -0.520 1.00 82.56 100 GLU A CA 1
ATOM 812 C C . GLU A 1 100 ? 3.407 -7.847 0.473 1.00 82.56 100 GLU A C 1
ATOM 814 O O . GLU A 1 100 ? 3.551 -7.385 1.603 1.00 82.56 100 GLU A O 1
ATOM 819 N N . TRP A 1 101 ? 2.263 -8.413 0.086 1.00 85.25 101 TRP A N 1
ATOM 820 C CA . TRP A 1 101 ? 1.120 -8.558 0.984 1.00 85.25 101 TRP A CA 1
ATOM 821 C C . TRP A 1 101 ? 1.439 -9.448 2.194 1.00 85.25 101 TRP A C 1
ATOM 823 O O . TRP A 1 101 ? 1.098 -9.106 3.326 1.00 85.25 101 TRP A O 1
ATOM 833 N N . LEU A 1 102 ? 2.125 -10.576 1.968 1.00 80.88 102 LEU A N 1
ATOM 834 C CA . LEU A 1 102 ? 2.554 -11.480 3.037 1.00 80.88 102 LEU A CA 1
ATOM 835 C C . LEU A 1 102 ? 3.571 -10.823 3.973 1.00 80.88 102 LEU A C 1
ATOM 837 O O . LEU A 1 102 ? 3.435 -10.981 5.183 1.00 80.88 102 LEU A O 1
ATOM 841 N N . ASP A 1 103 ? 4.532 -10.074 3.429 1.00 76.25 103 ASP A N 1
ATOM 842 C CA . ASP A 1 103 ? 5.532 -9.326 4.205 1.00 76.25 103 ASP A CA 1
ATOM 843 C C . ASP A 1 103 ? 4.871 -8.285 5.126 1.00 76.25 103 ASP A C 1
ATOM 845 O O . ASP A 1 103 ? 5.259 -8.105 6.278 1.00 76.25 103 ASP A O 1
ATOM 849 N N . GLY A 1 104 ? 3.804 -7.637 4.645 1.00 69.31 104 GLY A N 1
ATOM 850 C CA . GLY A 1 104 ? 3.014 -6.702 5.446 1.00 69.31 104 GLY A CA 1
ATOM 851 C C . GLY A 1 104 ? 2.164 -7.360 6.541 1.00 69.31 104 GLY A C 1
ATOM 852 O O . GLY A 1 104 ? 1.852 -6.710 7.540 1.00 69.31 104 GLY A O 1
ATOM 853 N N . LEU A 1 105 ? 1.770 -8.627 6.369 1.00 66.94 105 LEU A N 1
ATOM 854 C CA . LEU A 1 105 ? 0.880 -9.348 7.289 1.00 66.94 105 LEU A CA 1
ATOM 855 C C . LEU A 1 105 ? 1.640 -10.154 8.351 1.00 66.94 105 LEU A C 1
ATOM 857 O O . LEU A 1 105 ? 1.188 -10.285 9.490 1.00 66.94 105 LEU A O 1
ATOM 861 N N . LEU A 1 106 ? 2.770 -10.738 7.970 1.00 56.62 106 LEU A N 1
ATOM 862 C CA . LEU A 1 106 ? 3.554 -11.658 8.773 1.00 56.62 106 LEU A CA 1
ATOM 863 C C . LEU A 1 106 ? 4.994 -11.151 8.784 1.00 56.62 106 LEU A C 1
ATOM 865 O O . LEU A 1 106 ? 5.607 -11.058 7.732 1.00 56.62 106 LEU A O 1
ATOM 869 N N . PHE A 1 107 ? 5.572 -10.905 9.963 1.00 54.31 107 PHE A N 1
ATOM 870 C CA . PHE A 1 107 ? 6.985 -10.515 10.136 1.00 54.31 107 PHE A CA 1
ATOM 871 C C . PHE A 1 107 ? 8.002 -11.611 9.701 1.00 54.31 107 PHE A C 1
ATOM 873 O O . PHE A 1 107 ? 9.121 -11.665 10.212 1.00 54.31 107 PHE A O 1
ATOM 880 N N . PHE A 1 108 ? 7.618 -12.538 8.815 1.00 51.44 108 PHE A N 1
ATOM 881 C CA . PHE A 1 108 ? 8.443 -13.611 8.265 1.00 51.44 108 PHE A CA 1
ATOM 882 C C . PHE A 1 108 ? 8.946 -13.243 6.867 1.00 51.44 108 PHE A C 1
ATOM 884 O O . PHE A 1 108 ? 8.241 -12.621 6.084 1.00 51.44 108 PHE A O 1
ATOM 891 N N . LYS A 1 109 ? 10.156 -13.708 6.531 1.00 47.84 109 LYS A N 1
ATOM 892 C CA . LYS A 1 109 ? 10.796 -13.489 5.227 1.00 47.84 109 LYS A CA 1
ATOM 893 C C . LYS A 1 109 ? 9.881 -13.943 4.081 1.00 47.84 109 LYS A C 1
ATOM 895 O O . LYS A 1 109 ? 9.629 -15.140 3.933 1.00 47.84 109 LYS A O 1
ATOM 900 N N . ALA A 1 110 ? 9.429 -12.986 3.276 1.00 55.12 110 ALA A N 1
ATOM 901 C CA . ALA A 1 110 ? 8.568 -13.222 2.127 1.00 55.12 110 ALA A CA 1
ATOM 902 C C . ALA A 1 110 ? 9.171 -14.227 1.116 1.00 55.12 110 ALA A C 1
ATOM 904 O O . ALA A 1 110 ? 10.400 -14.351 1.003 1.00 55.12 110 ALA A O 1
ATOM 905 N N . PRO A 1 111 ? 8.327 -14.958 0.360 1.00 55.38 111 PRO A N 1
ATOM 906 C CA . PRO A 1 111 ? 8.785 -15.792 -0.748 1.00 55.38 111 PRO A CA 1
ATOM 907 C C . PRO A 1 111 ? 9.514 -14.956 -1.813 1.00 55.38 111 PRO A C 1
ATOM 909 O O . PRO A 1 111 ? 9.285 -13.758 -1.940 1.00 55.38 111 PRO A O 1
ATOM 912 N N . ARG A 1 112 ? 10.403 -15.613 -2.575 1.00 53.59 112 ARG A N 1
ATOM 913 C CA . ARG A 1 112 ? 11.308 -15.028 -3.587 1.00 53.59 112 ARG A CA 1
ATOM 914 C C . ARG A 1 112 ? 10.639 -13.899 -4.396 1.00 53.59 112 ARG A C 1
ATOM 916 O O . ARG A 1 112 ? 9.832 -14.169 -5.284 1.00 53.59 112 ARG A O 1
ATOM 923 N N . ALA A 1 113 ? 11.033 -12.660 -4.123 1.00 55.91 113 ALA A N 1
ATOM 924 C CA . ALA A 1 113 ? 10.834 -11.535 -5.022 1.00 55.91 113 ALA A CA 1
ATOM 925 C C . ALA A 1 113 ? 12.059 -11.479 -5.949 1.00 55.91 113 ALA A C 1
ATOM 927 O O . ALA A 1 113 ? 13.205 -11.449 -5.499 1.00 55.91 113 ALA A O 1
ATOM 928 N N . MET A 1 114 ? 11.837 -11.639 -7.251 1.00 57.28 114 MET A N 1
ATOM 929 C CA . MET A 1 114 ? 12.876 -11.421 -8.253 1.00 57.28 114 MET A CA 1
ATOM 930 C C . MET A 1 114 ? 12.867 -9.930 -8.572 1.00 57.28 114 MET A C 1
ATOM 932 O O . MET A 1 114 ? 11.984 -9.485 -9.295 1.00 57.28 114 MET A O 1
ATOM 936 N N . ASP A 1 115 ? 13.813 -9.173 -8.021 1.00 62.91 115 ASP A N 1
ATOM 937 C CA . ASP A 1 115 ? 13.771 -7.702 -8.060 1.00 62.91 115 ASP A CA 1
ATOM 938 C C . ASP A 1 115 ? 14.899 -7.066 -8.891 1.00 62.91 115 ASP A C 1
ATOM 940 O O . ASP A 1 115 ? 15.074 -5.853 -8.855 1.00 62.91 115 ASP A O 1
ATOM 944 N N . ARG A 1 116 ? 15.694 -7.845 -9.641 1.00 66.00 116 ARG A N 1
ATOM 945 C CA . ARG A 1 116 ? 16.775 -7.280 -10.471 1.00 66.00 116 ARG A CA 1
ATOM 946 C C . ARG A 1 116 ? 16.276 -6.972 -11.882 1.00 66.00 116 ARG A C 1
ATOM 948 O O . ARG A 1 116 ? 15.796 -7.867 -12.569 1.00 66.00 116 ARG A O 1
ATOM 955 N N . LYS A 1 117 ? 16.459 -5.732 -12.346 1.00 68.44 117 LYS A N 1
ATOM 956 C CA . LYS A 1 117 ? 16.068 -5.249 -13.688 1.00 68.44 117 LYS A CA 1
ATOM 957 C C . LYS A 1 117 ? 16.635 -6.072 -14.847 1.00 68.44 117 LYS A C 1
ATOM 959 O O . LYS A 1 117 ? 15.904 -6.376 -15.791 1.00 68.44 117 LYS A O 1
ATOM 964 N N . ALA A 1 118 ? 17.894 -6.500 -14.736 1.00 63.72 118 ALA A N 1
ATOM 965 C CA . ALA A 1 118 ? 18.548 -7.343 -15.738 1.00 63.72 118 ALA A CA 1
ATOM 966 C C . ALA A 1 118 ? 17.806 -8.673 -15.969 1.00 63.72 118 ALA A C 1
ATOM 968 O O . ALA A 1 118 ? 17.790 -9.185 -17.086 1.00 63.72 118 ALA A O 1
ATOM 969 N N . ASP A 1 119 ? 17.122 -9.197 -14.943 1.00 68.12 119 ASP A N 1
ATOM 970 C CA . ASP A 1 119 ? 16.322 -10.421 -15.050 1.00 68.12 119 ASP A CA 1
ATOM 971 C C . ASP A 1 119 ? 15.031 -10.200 -15.882 1.00 68.12 119 ASP A C 1
ATOM 973 O O . ASP A 1 119 ? 14.322 -11.161 -16.161 1.00 68.12 119 ASP A O 1
ATOM 977 N N . TYR A 1 120 ? 14.727 -8.963 -16.303 1.00 71.19 120 TYR A N 1
ATOM 978 C CA . TYR A 1 120 ? 13.505 -8.574 -17.022 1.00 71.19 120 TYR A CA 1
ATOM 979 C C . TYR A 1 120 ? 13.745 -7.765 -18.306 1.00 71.19 120 TYR A C 1
ATOM 981 O O . TYR A 1 120 ? 12.777 -7.293 -18.907 1.00 71.19 120 TYR A O 1
ATOM 989 N N . GLY A 1 121 ? 15.001 -7.595 -18.733 1.00 68.50 121 GLY A N 1
ATOM 990 C CA . GLY A 1 121 ? 15.327 -6.797 -19.919 1.00 68.50 121 GLY A CA 1
ATOM 991 C C . GLY A 1 121 ? 15.232 -5.290 -19.699 1.00 68.50 121 GLY A C 1
ATOM 992 O O . GLY A 1 121 ? 14.843 -4.567 -20.610 1.00 68.50 121 GLY A O 1
ATOM 993 N N . GLN A 1 122 ? 15.516 -4.823 -18.482 1.00 74.62 122 GLN A N 1
ATOM 994 C CA . GLN A 1 122 ? 15.554 -3.402 -18.136 1.00 74.62 122 GLN A CA 1
ATOM 995 C C . GLN A 1 122 ? 16.966 -2.996 -17.709 1.00 74.62 122 GLN A C 1
ATOM 997 O O . GLN A 1 122 ? 17.695 -3.810 -17.140 1.00 74.62 122 GLN A O 1
ATOM 1002 N N . ILE A 1 123 ? 17.320 -1.736 -17.969 1.00 71.69 123 ILE A N 1
ATOM 1003 C CA . ILE A 1 123 ? 18.650 -1.154 -17.729 1.00 71.69 123 ILE A CA 1
ATOM 1004 C C . ILE A 1 123 ? 18.598 -0.194 -16.517 1.00 71.69 123 ILE A C 1
ATOM 1006 O O . ILE A 1 123 ? 17.540 0.360 -16.188 1.00 71.69 123 ILE A O 1
ATOM 1010 N N . GLY A 1 124 ? 19.737 -0.017 -15.841 1.00 69.06 124 GLY A N 1
ATOM 1011 C CA . GLY A 1 124 ? 19.935 0.915 -14.722 1.00 69.06 124 GLY A CA 1
ATOM 1012 C C . GLY A 1 124 ? 19.762 0.302 -13.327 1.00 69.06 124 GLY A C 1
ATOM 1013 O O . GLY A 1 124 ? 19.342 -0.847 -13.187 1.00 69.06 124 GLY A O 1
ATOM 1014 N N . ASP A 1 125 ? 20.058 1.098 -12.295 1.00 60.81 125 ASP A N 1
ATOM 1015 C CA . ASP A 1 125 ? 20.093 0.666 -10.884 1.00 60.81 125 ASP A CA 1
ATOM 1016 C C . ASP A 1 125 ? 18.775 0.890 -10.109 1.00 60.81 125 ASP A C 1
ATOM 1018 O O . ASP A 1 125 ? 18.650 0.464 -8.959 1.00 60.81 125 ASP A O 1
ATOM 1022 N N . ASP A 1 126 ? 17.767 1.529 -10.716 1.00 65.75 126 ASP A N 1
ATOM 1023 C CA . ASP A 1 126 ? 16.486 1.787 -10.036 1.00 65.75 126 ASP A CA 1
ATOM 1024 C C . ASP A 1 126 ? 15.599 0.532 -9.894 1.00 65.75 126 ASP A C 1
ATOM 1026 O O . ASP A 1 126 ? 15.897 -0.549 -10.405 1.00 65.75 126 ASP A O 1
ATOM 1030 N N . GLN A 1 127 ? 14.447 0.675 -9.231 1.00 69.69 127 GLN A N 1
ATOM 1031 C CA . GLN A 1 127 ? 13.468 -0.410 -9.093 1.00 69.69 127 GLN A CA 1
ATOM 1032 C C . GLN A 1 127 ? 12.904 -0.868 -10.450 1.00 69.69 127 GLN A C 1
ATOM 1034 O O . GLN A 1 127 ? 12.742 -0.070 -11.371 1.00 69.69 127 GLN A O 1
ATOM 1039 N N . VAL A 1 128 ? 12.583 -2.162 -10.568 1.00 78.38 128 VAL A N 1
ATOM 1040 C CA . VAL A 1 128 ? 11.986 -2.758 -11.779 1.00 78.38 128 VAL A CA 1
ATOM 1041 C C . VAL A 1 128 ? 10.643 -2.099 -12.102 1.00 78.38 128 VAL A C 1
ATOM 1043 O O . VAL A 1 128 ? 9.725 -2.149 -11.282 1.00 78.38 128 VAL A O 1
ATOM 1046 N N . ASP A 1 129 ? 10.488 -1.557 -13.315 1.00 82.50 129 ASP A N 1
ATOM 1047 C CA . ASP A 1 129 ? 9.198 -1.046 -13.789 1.00 82.50 129 ASP A CA 1
ATOM 1048 C C . ASP A 1 129 ? 8.416 -2.162 -14.495 1.00 82.50 129 ASP A C 1
ATOM 1050 O O . ASP A 1 129 ? 8.579 -2.465 -15.681 1.00 82.50 129 ASP A O 1
ATOM 1054 N N . TYR A 1 130 ? 7.516 -2.798 -13.755 1.00 85.31 130 TYR A N 1
ATOM 1055 C CA . TYR A 1 130 ? 6.692 -3.886 -14.274 1.00 85.31 130 TYR A CA 1
ATOM 1056 C C . TYR A 1 130 ? 5.681 -3.449 -15.349 1.00 85.31 130 TYR A C 1
ATOM 1058 O O . TYR A 1 130 ? 5.178 -4.295 -16.095 1.00 85.31 130 TYR A O 1
ATOM 1066 N N . ARG A 1 131 ? 5.389 -2.149 -15.485 1.00 86.19 131 ARG A N 1
ATOM 1067 C CA . ARG A 1 131 ? 4.513 -1.635 -16.549 1.00 86.19 131 ARG A CA 1
ATOM 1068 C C . ARG A 1 131 ? 5.239 -1.609 -17.882 1.00 86.19 131 ARG A C 1
ATOM 1070 O O . ARG A 1 131 ? 4.625 -1.980 -18.880 1.00 86.19 131 ARG A O 1
ATOM 1077 N N . LEU A 1 132 ? 6.531 -1.266 -17.899 1.00 82.88 132 LEU A N 1
ATOM 1078 C CA . LEU A 1 132 ? 7.364 -1.400 -19.100 1.00 82.88 132 LEU A CA 1
ATOM 1079 C C . LEU A 1 132 ? 7.412 -2.859 -19.558 1.00 82.88 132 LEU A C 1
ATOM 1081 O O . LEU A 1 132 ? 7.198 -3.145 -20.732 1.00 82.88 132 LEU A O 1
ATOM 1085 N N . PHE A 1 133 ? 7.562 -3.799 -18.620 1.00 85.38 133 PHE A N 1
ATOM 1086 C CA . PHE A 1 133 ? 7.478 -5.232 -18.920 1.00 85.38 133 PHE A CA 1
ATOM 1087 C C . PHE A 1 133 ? 6.111 -5.626 -19.514 1.00 85.38 133 PHE A C 1
ATOM 1089 O O . PHE A 1 133 ? 6.027 -6.384 -20.482 1.00 85.38 133 PHE A O 1
ATOM 1096 N N . ALA A 1 134 ? 5.014 -5.103 -18.958 1.00 86.38 134 ALA A N 1
ATOM 1097 C CA . ALA A 1 134 ? 3.666 -5.352 -19.467 1.00 86.38 134 ALA A CA 1
ATOM 1098 C C . ALA A 1 134 ? 3.410 -4.724 -20.845 1.00 86.38 134 ALA A C 1
ATOM 1100 O O . ALA A 1 134 ? 2.690 -5.319 -21.652 1.00 86.38 134 ALA A O 1
ATOM 1101 N N . ALA A 1 135 ? 3.995 -3.558 -21.123 1.00 85.06 135 ALA A N 1
ATOM 1102 C CA . ALA A 1 135 ? 3.956 -2.908 -22.427 1.00 85.06 135 ALA A CA 1
ATOM 1103 C C . ALA A 1 135 ? 4.752 -3.714 -23.463 1.00 85.06 135 ALA A C 1
ATOM 1105 O O . ALA A 1 135 ? 4.193 -4.080 -24.493 1.00 85.06 135 ALA A O 1
ATOM 1106 N N . ALA A 1 136 ? 5.981 -4.112 -23.129 1.00 84.56 136 ALA A N 1
ATOM 1107 C CA . ALA A 1 136 ? 6.844 -4.942 -23.970 1.00 84.56 136 ALA A CA 1
ATOM 1108 C C . ALA A 1 136 ? 6.235 -6.318 -24.298 1.00 84.56 136 ALA A C 1
ATOM 1110 O O . ALA A 1 136 ? 6.457 -6.877 -25.369 1.00 84.56 136 ALA A O 1
ATOM 1111 N N . ARG A 1 137 ? 5.410 -6.872 -23.398 1.00 85.81 137 ARG A N 1
ATOM 1112 C CA . ARG A 1 137 ? 4.637 -8.093 -23.678 1.00 85.81 137 ARG A CA 1
ATOM 1113 C C . ARG A 1 137 ? 3.575 -7.885 -24.760 1.00 85.81 137 ARG A C 1
ATOM 1115 O O . ARG A 1 137 ? 3.285 -8.823 -25.499 1.00 85.81 137 ARG A O 1
ATOM 1122 N N . LYS A 1 138 ? 2.935 -6.713 -24.796 1.00 85.44 138 LYS A N 1
ATOM 1123 C CA . LYS A 1 138 ? 1.913 -6.390 -25.803 1.00 85.44 138 LYS A CA 1
ATOM 1124 C C . LYS A 1 138 ? 2.555 -6.069 -27.143 1.00 85.44 138 LYS A C 1
ATOM 1126 O O . LYS A 1 138 ? 2.039 -6.516 -28.161 1.00 85.44 138 LYS A O 1
ATOM 1131 N N . ASP A 1 139 ? 3.654 -5.325 -27.109 1.00 85.19 139 ASP A N 1
ATOM 1132 C CA . ASP A 1 139 ? 4.409 -4.941 -28.289 1.00 85.19 139 ASP A CA 1
ATOM 1133 C C . ASP A 1 139 ? 5.921 -5.130 -28.068 1.00 85.19 139 ASP A C 1
ATOM 1135 O O . ASP A 1 139 ? 6.576 -4.288 -27.446 1.00 85.19 139 ASP A O 1
ATOM 1139 N N . PRO A 1 140 ? 6.499 -6.241 -28.559 1.00 81.25 140 PRO A N 1
ATOM 1140 C CA . PRO A 1 140 ? 7.932 -6.491 -28.448 1.00 81.25 140 PRO A CA 1
ATOM 1141 C C . PRO A 1 140 ? 8.809 -5.514 -29.245 1.00 81.25 140 PRO A C 1
ATOM 1143 O O . PRO A 1 140 ? 10.026 -5.532 -29.055 1.00 81.25 140 PRO A O 1
ATOM 1146 N N . SER A 1 141 ? 8.245 -4.672 -30.126 1.00 82.44 141 SER A N 1
ATOM 1147 C CA . SER A 1 141 ? 9.035 -3.703 -30.900 1.00 82.44 141 SER A CA 1
ATOM 1148 C C . SER A 1 141 ? 9.592 -2.559 -30.052 1.00 82.44 141 SER A C 1
ATOM 1150 O O . SER A 1 141 ? 10.481 -1.848 -30.508 1.00 82.44 141 SER A O 1
ATOM 1152 N N . VAL A 1 142 ? 9.130 -2.392 -28.806 1.00 82.75 142 VAL A N 1
ATOM 1153 C CA . VAL A 1 142 ? 9.689 -1.411 -27.856 1.00 82.75 142 VAL A CA 1
ATOM 1154 C C . VAL A 1 142 ? 11.197 -1.621 -27.662 1.00 82.75 142 VAL A C 1
ATOM 1156 O O . VAL A 1 142 ? 11.954 -0.658 -27.552 1.00 82.75 142 VAL A O 1
ATOM 1159 N N . PHE A 1 143 ? 11.658 -2.875 -27.700 1.00 83.62 143 PHE A N 1
ATOM 1160 C CA . PHE A 1 143 ? 13.084 -3.187 -27.608 1.00 83.62 143 PHE A CA 1
ATOM 1161 C C . PHE A 1 143 ? 13.871 -2.769 -28.854 1.00 83.62 143 PHE A C 1
ATOM 1163 O O . PHE A 1 143 ? 15.061 -2.495 -28.745 1.00 83.62 143 PHE A O 1
ATOM 1170 N N . ASP A 1 144 ? 13.240 -2.702 -30.030 1.00 85.25 144 ASP A N 1
ATOM 1171 C CA . ASP A 1 144 ? 13.922 -2.314 -31.271 1.00 85.25 144 ASP A CA 1
ATOM 1172 C C . ASP A 1 144 ? 14.305 -0.839 -31.276 1.00 85.25 144 ASP A C 1
ATOM 1174 O O . ASP A 1 144 ? 15.395 -0.483 -31.723 1.00 85.25 144 ASP A O 1
ATOM 1178 N N . GLU A 1 145 ? 13.437 0.014 -30.739 1.00 85.75 145 GLU A N 1
ATOM 1179 C CA . GLU A 1 145 ? 13.719 1.440 -30.599 1.00 85.75 145 GLU A CA 1
ATOM 1180 C C . GLU A 1 145 ? 14.861 1.684 -29.602 1.00 85.75 145 GLU A C 1
ATOM 1182 O O . GLU A 1 145 ? 15.797 2.424 -29.905 1.00 85.75 145 GLU A O 1
ATOM 1187 N N . GLN A 1 146 ? 14.854 0.975 -28.468 1.00 85.19 146 GLN A N 1
ATOM 1188 C CA . GLN A 1 146 ? 15.925 1.044 -27.467 1.00 85.19 146 GLN A CA 1
ATOM 1189 C C . GLN A 1 146 ? 17.261 0.521 -28.006 1.00 85.19 146 GLN A C 1
ATOM 1191 O O . GLN A 1 146 ? 18.287 1.181 -27.858 1.00 85.19 146 GLN A O 1
ATOM 1196 N N . LEU A 1 147 ? 17.252 -0.632 -28.685 1.00 87.00 147 LEU A N 1
ATOM 1197 C CA . LEU A 1 147 ? 18.446 -1.202 -29.312 1.00 87.00 147 LEU A CA 1
ATOM 1198 C C . LEU A 1 147 ? 19.018 -0.276 -30.385 1.00 87.00 147 LEU A C 1
ATOM 1200 O O . LEU A 1 147 ? 20.233 -0.131 -30.475 1.00 87.00 147 LEU A O 1
ATOM 1204 N N . LYS A 1 148 ? 18.160 0.367 -31.185 1.00 91.00 148 LYS A N 1
ATOM 1205 C CA . LYS A 1 148 ? 18.592 1.328 -32.204 1.00 91.00 148 LYS A CA 1
ATOM 1206 C C . LYS A 1 148 ? 19.192 2.587 -31.577 1.00 91.00 148 LYS A C 1
ATOM 1208 O O . LYS A 1 148 ? 20.197 3.076 -32.085 1.00 91.00 148 LYS A O 1
ATOM 1213 N N . SER A 1 149 ? 18.603 3.084 -30.489 1.00 89.25 149 SER A N 1
ATOM 1214 C CA . SER A 1 149 ? 19.131 4.226 -29.734 1.00 89.25 149 SER A CA 1
ATOM 1215 C C . SER A 1 149 ? 20.522 3.926 -29.169 1.00 89.25 149 SER A C 1
ATOM 1217 O O . SER A 1 149 ? 21.459 4.672 -29.437 1.00 89.25 149 SER A O 1
ATOM 1219 N N . LEU A 1 150 ? 20.678 2.796 -28.469 1.00 89.44 150 LEU A N 1
ATOM 1220 C CA . LEU A 1 150 ? 21.959 2.361 -27.896 1.00 89.44 150 LEU A CA 1
ATOM 1221 C C . LEU A 1 150 ? 23.011 2.068 -28.971 1.00 89.44 150 LEU A C 1
ATOM 1223 O O . LEU A 1 150 ? 24.179 2.393 -28.794 1.00 89.44 150 LEU A O 1
ATOM 1227 N N . ALA A 1 151 ? 22.611 1.486 -30.106 1.00 91.00 151 ALA A N 1
ATOM 1228 C CA . ALA A 1 151 ? 23.523 1.253 -31.223 1.00 91.00 151 ALA A CA 1
ATOM 1229 C C . ALA A 1 151 ? 24.059 2.564 -31.821 1.00 91.00 151 ALA A C 1
ATOM 1231 O O . ALA A 1 151 ? 25.226 2.613 -32.202 1.00 91.00 151 ALA A O 1
ATOM 1232 N N . GLY A 1 152 ? 23.225 3.608 -31.899 1.00 91.69 152 GLY A N 1
ATOM 1233 C CA . GLY A 1 152 ? 23.647 4.940 -32.336 1.00 91.69 152 GLY A CA 1
ATOM 1234 C C . GLY A 1 152 ? 24.623 5.588 -31.355 1.00 91.69 152 GLY A C 1
ATOM 1235 O O . GLY A 1 152 ? 25.693 6.024 -31.763 1.00 91.69 152 GLY A O 1
ATOM 1236 N N . GLU A 1 153 ? 24.301 5.561 -30.058 1.00 91.12 153 GLU A N 1
ATOM 1237 C CA . GLU A 1 153 ? 25.183 6.070 -28.997 1.00 91.12 153 GLU A CA 1
ATOM 1238 C C . GLU A 1 153 ? 26.543 5.353 -28.991 1.00 91.12 153 GLU A C 1
ATOM 1240 O O . GLU A 1 153 ? 27.596 5.986 -28.896 1.00 91.12 153 GLU A O 1
ATOM 1245 N N . LEU A 1 154 ? 26.538 4.030 -29.176 1.00 91.69 154 LEU A N 1
ATOM 1246 C CA . LEU A 1 154 ? 27.757 3.234 -29.273 1.00 91.69 154 LEU A CA 1
ATOM 1247 C C . LEU A 1 154 ? 28.605 3.602 -30.499 1.00 91.69 154 LEU A C 1
ATOM 1249 O O . LEU A 1 154 ? 29.833 3.621 -30.402 1.00 91.69 154 LEU A O 1
ATOM 1253 N N . ASP A 1 155 ? 27.980 3.867 -31.649 1.00 92.56 155 ASP A N 1
ATOM 1254 C CA . ASP A 1 155 ? 28.688 4.282 -32.865 1.00 92.56 155 ASP A CA 1
ATOM 1255 C C . ASP A 1 155 ? 29.345 5.656 -32.675 1.00 92.56 155 ASP A C 1
ATOM 1257 O O . ASP A 1 155 ? 30.541 5.808 -32.933 1.00 92.56 155 ASP A O 1
ATOM 1261 N N . ASP A 1 156 ? 28.619 6.616 -32.096 1.00 90.81 156 ASP A N 1
ATOM 1262 C CA . ASP A 1 156 ? 29.141 7.947 -31.773 1.00 90.81 156 ASP A CA 1
ATOM 1263 C C . ASP A 1 156 ? 30.346 7.873 -30.818 1.00 90.81 156 ASP A C 1
ATOM 1265 O O . ASP A 1 156 ? 31.382 8.507 -31.055 1.00 90.81 156 ASP A O 1
ATOM 1269 N N . ILE A 1 157 ? 30.258 7.050 -29.766 1.00 89.50 157 ILE A N 1
ATOM 1270 C CA . ILE A 1 157 ? 31.362 6.826 -28.820 1.00 89.50 157 ILE A CA 1
ATOM 1271 C C . ILE A 1 157 ? 32.556 6.168 -29.520 1.00 89.50 157 ILE A C 1
ATOM 1273 O O . ILE A 1 157 ? 33.701 6.577 -29.316 1.00 89.50 157 ILE A O 1
ATOM 1277 N N . ARG A 1 158 ? 32.326 5.179 -30.392 1.00 90.06 158 ARG A N 1
ATOM 1278 C CA . ARG A 1 158 ? 33.401 4.523 -31.157 1.00 90.06 158 ARG A CA 1
ATOM 1279 C C . ARG A 1 158 ? 34.090 5.486 -32.123 1.00 90.06 158 ARG A C 1
ATOM 1281 O O . ARG A 1 158 ? 35.314 5.430 -32.256 1.00 90.06 158 ARG A O 1
ATOM 1288 N N . VAL A 1 159 ? 33.348 6.401 -32.746 1.00 90.19 159 VAL A N 1
ATOM 1289 C CA . VAL A 1 159 ? 33.911 7.473 -33.581 1.00 90.19 159 VAL A CA 1
ATOM 1290 C C . VAL A 1 159 ? 34.797 8.408 -32.750 1.00 90.19 159 VAL A C 1
ATOM 1292 O O . VAL A 1 159 ? 35.896 8.757 -33.193 1.00 90.19 159 VAL A O 1
ATOM 1295 N N . GLN A 1 160 ? 34.375 8.775 -31.535 1.00 87.31 160 GLN A N 1
ATOM 1296 C CA . GLN A 1 160 ? 35.190 9.578 -30.612 1.00 87.31 160 GLN A CA 1
ATOM 1297 C C . GLN A 1 160 ? 36.457 8.832 -30.170 1.00 87.31 160 GLN A C 1
ATOM 1299 O O . GLN A 1 160 ? 37.554 9.387 -30.237 1.00 87.31 160 GLN A O 1
ATOM 1304 N N . LEU A 1 161 ? 36.341 7.547 -29.821 1.00 87.31 161 LEU A N 1
ATOM 1305 C CA . LEU A 1 161 ? 37.475 6.690 -29.456 1.00 87.31 161 LEU A CA 1
ATOM 1306 C C . LEU A 1 161 ? 38.462 6.456 -30.612 1.00 87.31 161 LEU A C 1
ATOM 1308 O O . LEU A 1 161 ? 39.645 6.190 -30.374 1.00 87.31 161 LEU A O 1
ATOM 1312 N N . GLY A 1 162 ? 38.010 6.595 -31.861 1.00 83.62 162 GLY A N 1
ATOM 1313 C CA . GLY A 1 162 ? 38.873 6.601 -33.042 1.00 83.62 162 GLY A CA 1
ATOM 1314 C C . GLY A 1 162 ? 39.863 7.775 -33.070 1.00 83.62 162 GLY A C 1
ATOM 1315 O O . GLY A 1 162 ? 40.910 7.686 -33.714 1.00 83.62 162 GLY A O 1
ATOM 1316 N N . ARG A 1 163 ? 39.588 8.862 -32.334 1.00 84.56 163 ARG A N 1
ATOM 1317 C CA . ARG A 1 163 ? 40.460 10.041 -32.205 1.00 84.56 163 ARG A CA 1
ATOM 1318 C C . ARG A 1 163 ? 41.360 9.919 -30.977 1.00 84.56 163 ARG A C 1
ATOM 1320 O O . ARG A 1 163 ? 41.171 10.594 -29.970 1.00 84.56 163 ARG A O 1
ATOM 1327 N N . LYS A 1 164 ? 42.363 9.043 -31.060 1.00 84.06 164 LYS A N 1
ATOM 1328 C CA . LYS A 1 164 ? 43.301 8.817 -29.952 1.00 84.06 164 LYS A CA 1
ATOM 1329 C C . LYS A 1 164 ? 44.055 10.112 -29.582 1.00 84.06 164 LYS A C 1
ATOM 1331 O O . LYS A 1 164 ? 44.638 10.730 -30.478 1.00 84.06 164 LYS A O 1
ATOM 1336 N N . PRO A 1 165 ? 44.121 10.495 -28.290 1.00 84.75 165 PRO A N 1
ATOM 1337 C CA . PRO A 1 165 ? 44.835 11.693 -27.867 1.00 84.75 165 PRO A CA 1
ATOM 1338 C C . PRO A 1 165 ? 46.325 11.605 -28.219 1.00 84.75 165 PRO A C 1
ATOM 1340 O O . PRO A 1 165 ? 46.996 10.602 -27.955 1.00 84.75 165 PRO A O 1
ATOM 1343 N N . GLY A 1 166 ? 46.838 12.669 -28.838 1.00 83.94 166 GLY A N 1
ATOM 1344 C CA . GLY A 1 166 ? 48.241 12.781 -29.225 1.00 83.94 166 GLY A CA 1
ATOM 1345 C C . GLY A 1 166 ? 49.180 13.017 -28.030 1.00 83.94 166 GLY A C 1
ATOM 1346 O O . GLY A 1 166 ? 48.732 13.257 -26.907 1.00 83.94 166 GLY A O 1
ATOM 1347 N N . PRO A 1 167 ? 50.508 13.016 -28.249 1.00 80.88 167 PRO A N 1
ATOM 1348 C CA . PRO A 1 167 ? 51.501 13.175 -27.179 1.00 80.88 167 PRO A CA 1
ATOM 1349 C C . PRO A 1 167 ? 51.363 14.479 -26.370 1.00 80.88 167 PRO A C 1
ATOM 1351 O O . PRO A 1 167 ? 51.701 14.499 -25.188 1.00 80.88 167 PRO A O 1
ATOM 1354 N N . GLY A 1 168 ? 50.835 15.543 -26.987 1.00 84.31 168 GLY A N 1
ATOM 1355 C CA . GLY A 1 168 ? 50.590 16.853 -26.368 1.00 84.31 168 GLY A CA 1
ATOM 1356 C C . GLY A 1 168 ? 49.190 17.060 -25.777 1.00 84.31 168 GLY A C 1
ATOM 1357 O O . GLY A 1 168 ? 48.893 18.174 -25.365 1.00 84.31 168 GLY A O 1
ATOM 1358 N N . ALA A 1 169 ? 48.335 16.030 -25.751 1.00 83.50 169 ALA A N 1
ATOM 1359 C CA . ALA A 1 169 ? 46.975 16.140 -25.220 1.00 83.50 169 ALA A CA 1
ATOM 1360 C C . ALA A 1 169 ? 46.967 16.464 -23.721 1.00 83.50 169 ALA A C 1
ATOM 1362 O O . ALA A 1 169 ? 47.802 15.956 -22.956 1.00 83.50 169 ALA A O 1
ATOM 1363 N N . THR A 1 170 ? 45.999 17.279 -23.321 1.00 89.94 170 THR A N 1
ATOM 1364 C CA . THR A 1 170 ? 45.777 17.699 -21.938 1.00 89.94 170 THR A CA 1
ATOM 1365 C C . THR A 1 170 ? 45.424 16.503 -21.037 1.00 89.94 170 THR A C 1
ATOM 1367 O O . THR A 1 170 ? 44.972 15.458 -21.517 1.00 89.94 170 THR A O 1
ATOM 1370 N N . PRO A 1 171 ? 45.646 16.602 -19.712 1.00 87.44 171 PRO A N 1
ATOM 1371 C CA . PRO A 1 171 ? 45.244 15.553 -18.774 1.00 87.44 171 PRO A CA 1
ATOM 1372 C C . PRO A 1 171 ? 43.741 15.238 -18.808 1.00 87.44 171 PRO A C 1
ATOM 1374 O O . PRO A 1 171 ? 43.388 14.071 -18.650 1.00 87.44 171 PRO A O 1
ATOM 1377 N N . GLU A 1 172 ? 42.901 16.249 -19.052 1.00 86.69 172 GLU A N 1
ATOM 1378 C CA . GLU A 1 172 ? 41.440 16.131 -19.167 1.00 86.69 172 GLU A CA 1
ATOM 1379 C C . GLU A 1 172 ? 41.049 15.300 -20.396 1.00 86.69 172 GLU A C 1
ATOM 1381 O O . GLU A 1 172 ? 40.395 14.276 -20.247 1.00 86.69 172 GLU A O 1
ATOM 1386 N N . GLU A 1 173 ? 41.587 15.603 -21.582 1.00 83.94 173 GLU A N 1
ATOM 1387 C CA . GLU A 1 173 ? 41.325 14.818 -22.806 1.00 83.94 173 GLU A CA 1
ATOM 1388 C C . GLU A 1 173 ? 41.736 13.339 -22.671 1.00 83.94 173 GLU A C 1
ATOM 1390 O O . GLU A 1 173 ? 41.125 12.444 -23.257 1.00 83.94 173 GLU A O 1
ATOM 1395 N N . ARG A 1 174 ? 42.794 13.048 -21.899 1.00 86.69 174 ARG A N 1
ATOM 1396 C CA . ARG A 1 174 ? 43.205 11.662 -21.608 1.00 86.69 174 ARG A CA 1
ATOM 1397 C C . ARG A 1 174 ? 42.283 10.975 -20.606 1.00 86.69 174 ARG A C 1
ATOM 1399 O O . ARG A 1 174 ? 42.243 9.747 -20.596 1.00 86.69 174 ARG A O 1
ATOM 1406 N N . GLN A 1 175 ? 41.645 11.735 -19.722 1.00 87.75 175 GLN A N 1
ATOM 1407 C CA . GLN A 1 175 ? 40.663 11.220 -18.780 1.00 87.75 175 GLN A CA 1
ATOM 1408 C C . GLN A 1 175 ? 39.354 10.919 -19.504 1.00 87.75 175 GLN A C 1
ATOM 1410 O O . GLN A 1 175 ? 38.947 9.766 -19.469 1.00 87.75 175 GLN A O 1
ATOM 1415 N N . ASP A 1 176 ? 38.827 11.859 -20.287 1.00 86.12 176 ASP A N 1
ATOM 1416 C CA . ASP A 1 176 ? 37.631 11.655 -21.113 1.00 86.12 176 ASP A CA 1
ATOM 1417 C C . ASP A 1 176 ? 37.778 10.429 -22.026 1.00 86.12 176 ASP A C 1
ATOM 1419 O O . ASP A 1 176 ? 36.881 9.598 -22.126 1.00 86.12 176 ASP A O 1
ATOM 1423 N N . TYR A 1 177 ? 38.950 10.247 -22.647 1.00 87.31 177 TYR A N 1
ATOM 1424 C CA . TYR A 1 177 ? 39.223 9.066 -23.470 1.00 87.31 177 TYR A CA 1
ATOM 1425 C C . TYR A 1 177 ? 39.157 7.747 -22.681 1.00 87.31 177 TYR A C 1
ATOM 1427 O O . TYR A 1 177 ? 38.688 6.746 -23.216 1.00 87.31 177 TYR A O 1
ATOM 1435 N N . ARG A 1 178 ? 39.636 7.721 -21.428 1.00 87.81 178 ARG A N 1
ATOM 1436 C CA . ARG A 1 178 ? 39.537 6.536 -20.556 1.00 87.81 178 ARG A CA 1
ATOM 1437 C C . ARG A 1 178 ? 38.101 6.303 -20.105 1.00 87.81 178 ARG A C 1
ATOM 1439 O O . ARG A 1 178 ? 37.636 5.174 -20.182 1.00 87.81 178 ARG A O 1
ATOM 1446 N N . ASP A 1 179 ? 37.400 7.364 -19.728 1.00 88.94 179 ASP A N 1
ATOM 1447 C CA . ASP A 1 179 ? 36.006 7.289 -19.298 1.00 88.94 179 ASP A CA 1
ATOM 1448 C C . ASP A 1 179 ? 35.131 6.728 -20.438 1.00 88.94 179 ASP A C 1
ATOM 1450 O O . ASP A 1 179 ? 34.335 5.815 -20.228 1.00 88.94 179 ASP A O 1
ATOM 1454 N N . LEU A 1 180 ? 35.362 7.163 -21.684 1.00 88.50 180 LEU A N 1
ATOM 1455 C CA . LEU A 1 180 ? 34.715 6.593 -22.873 1.00 88.50 180 LEU A CA 1
ATOM 1456 C C . LEU A 1 180 ? 35.067 5.112 -23.098 1.00 88.50 180 LEU A C 1
ATOM 1458 O O . LE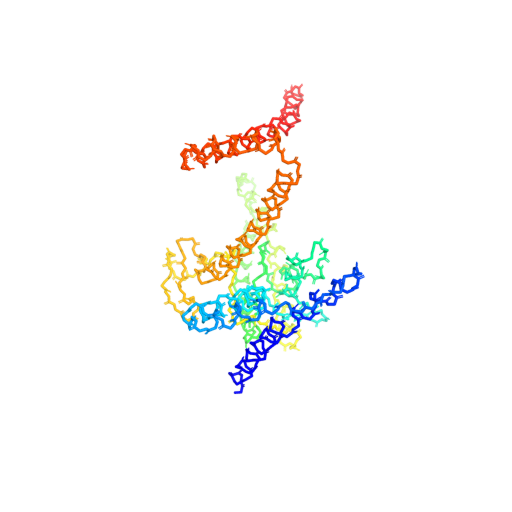U A 1 180 ? 34.203 4.341 -23.516 1.00 88.50 180 LEU A O 1
ATOM 1462 N N . GLN A 1 181 ? 36.310 4.691 -22.830 1.00 88.38 181 GLN A N 1
ATOM 1463 C CA . GLN A 1 181 ? 36.701 3.276 -22.923 1.00 88.38 181 GLN A CA 1
ATOM 1464 C C . GLN A 1 181 ? 35.973 2.404 -21.897 1.00 88.38 181 GLN A C 1
ATOM 1466 O O . GLN A 1 181 ? 35.625 1.267 -22.217 1.00 88.38 181 GLN A O 1
ATOM 1471 N N . ASP A 1 182 ? 35.724 2.936 -20.702 1.00 88.69 182 ASP A N 1
ATOM 1472 C CA . ASP A 1 182 ? 35.040 2.223 -19.624 1.00 88.69 182 ASP A CA 1
ATOM 1473 C C . ASP A 1 182 ? 33.525 2.100 -19.876 1.00 88.69 182 ASP A C 1
ATOM 1475 O O . ASP A 1 182 ? 32.903 1.123 -19.455 1.00 88.69 182 ASP A O 1
ATOM 1479 N N . ILE A 1 183 ? 32.929 3.040 -20.620 1.00 87.81 183 ILE A N 1
ATOM 1480 C CA . ILE A 1 183 ? 31.493 3.050 -20.951 1.00 87.81 183 ILE A CA 1
ATOM 1481 C C . ILE A 1 183 ? 31.129 2.026 -22.040 1.00 87.81 183 ILE A C 1
ATOM 1483 O O . ILE A 1 183 ? 30.084 1.379 -21.951 1.00 87.81 183 ILE A O 1
ATOM 1487 N N . VAL A 1 184 ? 31.980 1.834 -23.057 1.00 88.94 184 VAL A N 1
ATOM 1488 C CA . VAL A 1 184 ? 31.720 0.904 -24.180 1.00 88.94 184 VAL A CA 1
ATOM 1489 C C . VAL A 1 184 ? 31.279 -0.502 -23.736 1.00 88.94 184 VAL A C 1
ATOM 1491 O O . VAL A 1 184 ? 30.232 -0.955 -24.206 1.00 88.94 184 VAL A O 1
ATOM 1494 N N . PRO A 1 185 ? 32.000 -1.212 -22.843 1.00 90.25 185 PRO A N 1
ATOM 1495 C CA . PRO A 1 185 ? 31.591 -2.550 -22.422 1.00 90.25 185 PRO A CA 1
ATOM 1496 C C . PRO A 1 185 ? 30.269 -2.557 -21.643 1.00 90.25 185 PRO A C 1
ATOM 1498 O O . PRO A 1 185 ? 29.557 -3.561 -21.684 1.00 90.25 185 PRO A O 1
ATOM 1501 N N . ALA A 1 186 ? 29.916 -1.462 -20.959 1.00 87.00 186 ALA A N 1
ATOM 1502 C CA . ALA A 1 186 ? 28.626 -1.334 -20.282 1.00 87.00 186 ALA A CA 1
ATOM 1503 C C . ALA A 1 186 ? 27.476 -1.235 -21.298 1.00 87.00 186 ALA A C 1
ATOM 1505 O O . ALA A 1 186 ? 26.526 -2.012 -21.217 1.00 87.00 186 ALA A O 1
ATOM 1506 N N . ILE A 1 187 ? 27.614 -0.382 -22.321 1.00 87.25 187 ILE A N 1
ATOM 1507 C CA . ILE A 1 187 ? 26.620 -0.250 -23.401 1.00 87.25 187 ILE A CA 1
ATOM 1508 C C . ILE A 1 187 ? 26.467 -1.567 -24.173 1.00 87.25 187 ILE A C 1
ATOM 1510 O O . ILE A 1 187 ? 25.352 -1.997 -24.468 1.00 87.25 187 ILE A O 1
ATOM 1514 N N . GLU A 1 188 ? 27.570 -2.256 -24.477 1.00 89.38 188 GLU A N 1
ATOM 1515 C CA . GLU A 1 188 ? 27.523 -3.562 -25.145 1.00 89.38 188 GLU A CA 1
ATOM 1516 C C . GLU A 1 188 ? 26.810 -4.629 -24.295 1.00 89.38 188 GLU A C 1
ATOM 1518 O O . GLU A 1 188 ? 26.057 -5.453 -24.830 1.00 89.38 188 GLU A O 1
ATOM 1523 N N . ALA A 1 189 ? 27.008 -4.612 -22.972 1.00 87.75 189 ALA A N 1
ATOM 1524 C CA . ALA A 1 189 ? 26.292 -5.488 -22.051 1.00 87.75 189 ALA A CA 1
ATOM 1525 C C . ALA A 1 189 ? 24.787 -5.172 -22.018 1.00 87.75 189 ALA A C 1
ATOM 1527 O O . ALA A 1 189 ? 23.974 -6.096 -22.093 1.00 87.75 189 ALA A O 1
ATOM 1528 N N . ASP A 1 190 ? 24.416 -3.893 -21.987 1.00 86.94 190 ASP A N 1
ATOM 1529 C CA . ASP A 1 190 ? 23.023 -3.442 -22.015 1.00 86.94 190 ASP A CA 1
ATOM 1530 C C . ASP A 1 190 ? 22.321 -3.832 -23.321 1.00 86.94 190 ASP A C 1
ATOM 1532 O O . ASP A 1 190 ? 21.224 -4.399 -23.300 1.00 86.94 190 ASP A O 1
ATOM 1536 N N . MET A 1 191 ? 22.980 -3.642 -24.470 1.00 86.81 191 MET A N 1
ATOM 1537 C CA . MET A 1 191 ? 22.474 -4.104 -25.767 1.00 86.81 191 MET A CA 1
ATOM 1538 C C . MET A 1 191 ? 22.235 -5.617 -25.780 1.00 86.81 191 MET A C 1
ATOM 1540 O O . MET A 1 191 ? 21.229 -6.085 -26.320 1.00 86.81 191 MET A O 1
ATOM 1544 N N . LYS A 1 192 ? 23.131 -6.397 -25.165 1.00 88.81 192 LYS A N 1
ATOM 1545 C CA . LYS A 1 192 ? 22.957 -7.847 -25.042 1.00 88.81 192 LYS A CA 1
ATOM 1546 C C . LYS A 1 192 ? 21.753 -8.202 -24.165 1.00 88.81 192 LYS A C 1
ATOM 1548 O O . LYS A 1 192 ? 20.961 -9.052 -24.565 1.00 88.81 192 LYS A O 1
ATOM 1553 N N . ILE A 1 193 ? 21.582 -7.540 -23.018 1.00 86.69 193 ILE A N 1
ATOM 1554 C CA . ILE A 1 193 ? 20.427 -7.734 -22.123 1.00 86.69 193 ILE A CA 1
ATOM 1555 C C . ILE A 1 193 ? 19.116 -7.475 -22.876 1.00 86.69 193 ILE A C 1
ATOM 1557 O O . ILE A 1 193 ? 18.190 -8.286 -22.796 1.00 86.69 193 ILE A O 1
ATOM 1561 N N . LEU A 1 194 ? 19.043 -6.383 -23.641 1.00 86.69 194 LEU A N 1
ATOM 1562 C CA . LEU A 1 194 ? 17.861 -6.040 -24.435 1.00 86.69 194 LEU A CA 1
ATOM 1563 C C . LEU A 1 194 ? 17.596 -7.041 -25.565 1.00 86.69 194 LEU A C 1
ATOM 1565 O O . LEU A 1 194 ? 16.445 -7.419 -25.794 1.00 86.69 194 LEU A O 1
ATOM 1569 N N . ALA A 1 195 ? 18.639 -7.500 -26.260 1.00 87.00 195 ALA A N 1
ATOM 1570 C CA . ALA A 1 195 ? 18.507 -8.496 -27.320 1.00 87.00 195 ALA A CA 1
ATOM 1571 C C . ALA A 1 195 ? 18.012 -9.850 -26.776 1.00 87.00 195 ALA A C 1
ATOM 1573 O O . ALA A 1 195 ? 17.089 -10.448 -27.341 1.00 87.00 195 ALA A O 1
ATOM 1574 N N . ASP A 1 196 ? 18.573 -10.300 -25.650 1.00 87.38 196 ASP A N 1
ATOM 1575 C CA . ASP A 1 196 ? 18.152 -11.521 -24.961 1.00 87.38 196 ASP A CA 1
ATOM 1576 C C . ASP A 1 196 ? 16.698 -11.398 -24.483 1.00 87.38 196 ASP A C 1
ATOM 1578 O O . ASP A 1 196 ? 15.887 -12.303 -24.703 1.00 87.38 196 ASP A O 1
ATOM 1582 N N . ALA A 1 197 ? 16.329 -10.253 -23.902 1.00 85.81 197 ALA A N 1
ATOM 1583 C CA . ALA A 1 197 ? 14.955 -9.975 -23.504 1.00 85.81 197 ALA A CA 1
ATOM 1584 C C . ALA A 1 197 ? 14.007 -10.050 -24.703 1.00 85.81 197 ALA A C 1
ATOM 1586 O O . ALA A 1 197 ? 13.049 -10.829 -24.672 1.00 85.81 197 ALA A O 1
ATOM 1587 N N . LYS A 1 198 ? 14.304 -9.341 -25.799 1.00 87.31 198 LYS A N 1
ATOM 1588 C CA . LYS A 1 198 ? 13.504 -9.382 -27.031 1.00 87.31 198 LYS A CA 1
ATOM 1589 C C . LYS A 1 198 ? 13.253 -10.821 -27.491 1.00 87.31 198 LYS A C 1
ATOM 1591 O O . LYS A 1 198 ? 12.116 -11.165 -27.819 1.00 87.31 198 LYS A O 1
ATOM 1596 N N . ALA A 1 199 ? 14.272 -11.682 -27.460 1.00 86.94 199 ALA A N 1
ATOM 1597 C CA . ALA A 1 199 ? 14.132 -13.092 -27.820 1.00 86.94 199 ALA A CA 1
ATOM 1598 C C . ALA A 1 199 ? 13.186 -13.861 -26.872 1.00 86.94 199 ALA A C 1
ATOM 1600 O O . ALA A 1 199 ? 12.358 -14.648 -27.336 1.00 86.94 199 ALA A O 1
ATOM 1601 N N . VAL A 1 200 ? 13.248 -13.621 -25.557 1.00 86.44 200 VAL A N 1
ATOM 1602 C CA . VAL A 1 200 ? 12.340 -14.234 -24.563 1.00 86.44 200 VAL A CA 1
ATOM 1603 C C . VAL A 1 200 ? 10.890 -13.786 -24.774 1.00 86.44 200 VAL A C 1
ATOM 1605 O O . VAL A 1 200 ? 9.976 -14.620 -24.719 1.00 86.44 200 VAL A O 1
ATOM 1608 N N . PHE A 1 201 ? 10.674 -12.492 -25.023 1.00 86.69 201 PHE A N 1
ATOM 1609 C CA . PHE A 1 201 ? 9.352 -11.926 -25.295 1.00 86.69 201 PHE A CA 1
ATOM 1610 C C . PHE A 1 201 ? 8.773 -12.467 -26.609 1.00 86.69 201 PHE A C 1
ATOM 1612 O O . PHE A 1 201 ? 7.639 -12.948 -26.613 1.00 86.69 201 PHE A O 1
ATOM 1619 N N . ALA A 1 202 ? 9.570 -12.502 -27.683 1.00 85.44 202 ALA A N 1
ATOM 1620 C CA . ALA A 1 202 ? 9.178 -13.079 -28.971 1.00 85.44 202 ALA A CA 1
ATOM 1621 C C . ALA A 1 202 ? 8.871 -14.585 -28.878 1.00 85.44 202 ALA A C 1
ATOM 1623 O O . ALA A 1 202 ? 7.950 -15.076 -29.525 1.00 85.44 202 ALA A O 1
ATOM 1624 N N . ALA A 1 203 ? 9.587 -15.321 -28.021 1.00 87.62 203 ALA A N 1
ATOM 1625 C CA . ALA A 1 203 ? 9.340 -16.740 -27.764 1.00 87.62 203 ALA A CA 1
ATOM 1626 C C . ALA A 1 203 ? 8.097 -17.014 -26.889 1.00 87.62 203 ALA A C 1
ATOM 1628 O O . ALA A 1 203 ? 7.822 -18.172 -26.567 1.00 87.62 203 ALA A O 1
ATOM 1629 N N . GLY A 1 204 ? 7.370 -15.984 -26.435 1.00 86.06 204 GLY A N 1
ATOM 1630 C CA . GLY A 1 204 ? 6.189 -16.135 -25.574 1.00 86.06 204 GLY A CA 1
ATOM 1631 C C . GLY A 1 204 ? 6.503 -16.646 -24.160 1.00 86.06 204 GLY A C 1
ATOM 1632 O O . GLY A 1 204 ? 5.606 -17.077 -23.425 1.00 86.06 204 GLY A O 1
ATOM 1633 N N . LYS A 1 205 ? 7.777 -16.602 -23.752 1.00 86.31 205 LYS A N 1
ATOM 1634 C CA . LYS A 1 205 ? 8.235 -17.045 -22.425 1.00 86.31 205 LYS A CA 1
ATOM 1635 C C . LYS A 1 205 ? 8.096 -15.961 -21.351 1.00 86.31 205 LYS A C 1
ATOM 1637 O O . LYS A 1 205 ? 8.362 -16.229 -20.181 1.00 86.31 205 LYS A O 1
ATOM 1642 N N . ALA A 1 206 ? 7.632 -14.771 -21.727 1.00 87.75 206 ALA A N 1
ATOM 1643 C CA . ALA A 1 206 ? 7.314 -13.671 -20.825 1.00 87.75 206 ALA A CA 1
ATOM 1644 C C . ALA A 1 206 ? 5.792 -13.535 -20.636 1.00 87.75 206 ALA A C 1
ATOM 1646 O O . ALA A 1 206 ? 5.039 -13.380 -21.599 1.00 87.75 206 ALA A O 1
ATOM 1647 N N . SER A 1 207 ? 5.326 -13.580 -19.387 1.00 87.56 207 SER A N 1
ATOM 1648 C CA . SER A 1 207 ? 3.922 -13.334 -19.041 1.00 87.56 207 SER A CA 1
ATOM 1649 C C . SER A 1 207 ? 3.831 -12.459 -17.803 1.00 87.56 207 SER A C 1
ATOM 1651 O O . SER A 1 207 ? 4.565 -12.666 -16.849 1.00 87.56 207 SER A O 1
ATOM 1653 N N . VAL A 1 208 ? 2.895 -11.517 -17.786 1.00 89.69 208 VAL A N 1
ATOM 1654 C CA . VAL A 1 208 ? 2.640 -10.656 -16.625 1.00 89.69 208 VAL A CA 1
ATOM 1655 C C . VAL A 1 208 ? 1.151 -10.388 -16.472 1.00 89.69 208 VAL A C 1
ATOM 1657 O O . VAL A 1 208 ? 0.437 -10.243 -17.469 1.00 89.69 208 VAL A O 1
ATOM 1660 N N . LEU A 1 209 ? 0.691 -10.338 -15.230 1.00 90.12 209 LEU A N 1
ATOM 1661 C CA . LEU A 1 209 ? -0.651 -9.927 -14.849 1.00 90.12 209 LEU A CA 1
ATOM 1662 C C . LEU A 1 209 ? -0.533 -8.778 -13.847 1.00 90.12 209 LEU A C 1
ATOM 1664 O O . LEU A 1 209 ? -0.076 -8.983 -12.723 1.00 90.12 209 LEU A O 1
ATOM 1668 N N . MET A 1 210 ? -0.928 -7.581 -14.273 1.00 91.00 210 MET A N 1
ATOM 1669 C CA . MET A 1 210 ? -0.913 -6.384 -13.431 1.00 91.00 210 MET A CA 1
ATOM 1670 C C . MET A 1 210 ? -2.193 -6.280 -12.587 1.00 91.00 210 MET A C 1
ATOM 1672 O O . MET A 1 210 ? -3.231 -6.807 -13.004 1.00 91.00 210 MET A O 1
ATOM 1676 N N . PRO A 1 211 ? -2.143 -5.587 -11.435 1.00 92.12 211 PRO A N 1
ATOM 1677 C CA . PRO A 1 211 ? -3.329 -5.185 -10.687 1.00 92.12 211 PRO A CA 1
ATOM 1678 C C . PRO A 1 211 ? -4.256 -4.288 -11.514 1.00 92.12 211 PRO A C 1
ATOM 1680 O O . PRO A 1 211 ? -3.867 -3.741 -12.548 1.00 92.12 211 PRO A O 1
ATOM 1683 N N . VAL A 1 212 ? -5.486 -4.113 -11.026 1.00 91.56 212 VAL A N 1
ATOM 1684 C CA . VAL A 1 212 ? -6.506 -3.273 -11.680 1.00 91.56 212 VAL A CA 1
ATOM 1685 C C . VAL A 1 212 ? -6.027 -1.828 -11.821 1.00 91.56 212 VAL A C 1
ATOM 1687 O O . VAL A 1 212 ? -6.242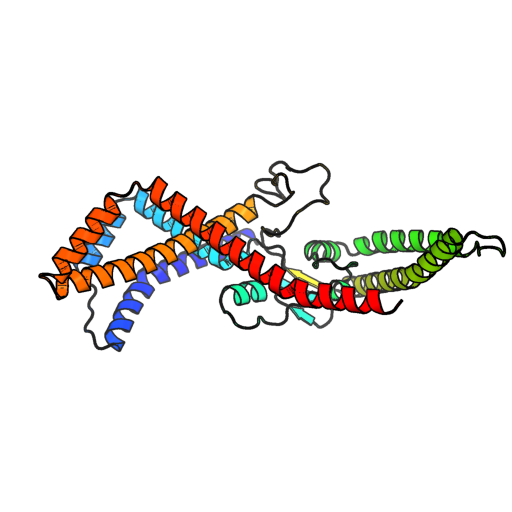 -1.209 -12.861 1.00 91.56 212 VAL A O 1
ATOM 1690 N N . TYR A 1 213 ? -5.365 -1.308 -10.790 1.00 93.12 213 TYR A N 1
ATOM 1691 C CA . TYR A 1 213 ? -4.785 0.024 -10.764 1.00 93.12 213 TYR A CA 1
ATOM 1692 C C . TYR A 1 213 ? -3.267 -0.092 -10.536 1.00 93.12 213 TYR A C 1
ATOM 1694 O O . TYR A 1 213 ? -2.835 -0.304 -9.401 1.00 93.12 213 TYR A O 1
ATOM 1702 N N . PRO A 1 214 ? -2.441 -0.022 -11.598 1.00 92.62 214 PRO A N 1
ATOM 1703 C CA . PRO A 1 214 ? -1.024 -0.376 -11.549 1.00 92.62 214 PRO A CA 1
ATOM 1704 C C . PRO A 1 214 ? -0.131 0.765 -11.022 1.00 92.62 214 PRO A C 1
ATOM 1706 O O . PRO A 1 214 ? 0.888 1.091 -11.631 1.00 92.62 214 PRO A O 1
ATOM 1709 N N . TYR A 1 215 ? -0.526 1.402 -9.919 1.00 92.00 215 TYR A N 1
ATOM 1710 C CA . TYR A 1 215 ? 0.178 2.542 -9.331 1.00 92.00 215 TYR A CA 1
ATOM 1711 C C . TYR A 1 215 ? 0.364 2.341 -7.829 1.00 92.00 215 TYR A C 1
ATOM 1713 O O . TYR A 1 215 ? -0.507 1.802 -7.146 1.00 92.00 215 TYR A O 1
ATOM 1721 N N . SER A 1 216 ? 1.527 2.754 -7.328 1.00 91.31 216 SER A N 1
ATOM 1722 C CA . SER A 1 216 ? 1.898 2.648 -5.918 1.00 91.31 216 SER A CA 1
ATOM 1723 C C . SER A 1 216 ? 1.889 4.021 -5.251 1.00 91.31 216 SER A C 1
ATOM 1725 O O . SER A 1 216 ? 2.300 5.001 -5.872 1.00 91.31 216 SER A O 1
ATOM 1727 N N . PRO A 1 217 ? 1.506 4.120 -3.964 1.00 90.50 217 PRO A N 1
ATOM 1728 C CA . PRO A 1 217 ? 1.573 5.379 -3.219 1.00 90.50 217 PRO A CA 1
ATOM 1729 C C . PRO A 1 217 ? 3.009 5.863 -2.954 1.00 90.50 217 PRO A C 1
ATOM 1731 O O . PRO A 1 217 ? 3.185 6.959 -2.431 1.00 90.50 217 PRO A O 1
ATOM 1734 N N . ARG A 1 218 ? 4.030 5.039 -3.233 1.00 87.38 218 ARG A N 1
ATOM 1735 C CA . ARG A 1 218 ? 5.452 5.355 -2.991 1.00 87.38 218 ARG A CA 1
ATOM 1736 C C . ARG A 1 218 ? 6.209 5.772 -4.253 1.00 87.38 218 ARG A C 1
ATOM 1738 O O . ARG A 1 218 ? 7.401 6.051 -4.180 1.00 87.38 218 ARG A O 1
ATOM 1745 N N . GLU A 1 219 ? 5.542 5.756 -5.398 1.00 86.12 219 GLU A N 1
ATOM 1746 C CA . GLU A 1 219 ? 6.140 6.047 -6.694 1.00 86.12 219 GLU A CA 1
ATOM 1747 C C . GLU A 1 219 ? 5.906 7.510 -7.083 1.00 86.12 219 GLU A C 1
ATOM 1749 O O . GLU A 1 219 ? 4.845 8.065 -6.796 1.00 86.12 219 GLU A O 1
ATOM 1754 N N . HIS A 1 220 ? 6.889 8.116 -7.751 1.00 88.69 220 HIS A N 1
ATOM 1755 C CA . HIS A 1 220 ? 6.809 9.482 -8.265 1.00 88.69 220 HIS A CA 1
ATOM 1756 C C . HIS A 1 220 ? 6.963 9.443 -9.784 1.00 88.69 220 HIS A C 1
ATOM 1758 O O . HIS A 1 220 ? 7.975 8.979 -10.303 1.00 88.69 220 HIS A O 1
ATOM 1764 N N . LEU A 1 221 ? 5.939 9.902 -10.497 1.00 84.06 221 LEU A N 1
ATOM 1765 C CA . LEU A 1 221 ? 5.811 9.766 -11.945 1.00 84.06 221 LEU A CA 1
ATOM 1766 C C . LEU A 1 221 ? 6.343 11.028 -12.623 1.00 84.06 221 LEU A C 1
ATOM 1768 O O . LEU A 1 221 ? 5.580 11.914 -13.011 1.00 84.06 221 LEU A O 1
ATOM 1772 N N . LEU A 1 222 ? 7.670 11.117 -12.713 1.00 83.19 222 LEU A N 1
ATOM 1773 C CA . LEU A 1 222 ? 8.368 12.284 -13.264 1.00 83.19 222 LEU A CA 1
ATOM 1774 C C . LEU A 1 222 ? 8.534 12.233 -14.790 1.00 83.19 222 LEU A C 1
ATOM 1776 O O . LEU A 1 222 ? 8.745 13.271 -15.407 1.00 83.19 222 LEU A O 1
ATOM 1780 N N . ASP A 1 223 ? 8.365 11.058 -15.399 1.00 78.75 223 ASP A N 1
ATOM 1781 C CA . ASP A 1 223 ? 8.560 10.847 -16.843 1.00 78.75 223 ASP A CA 1
ATOM 1782 C C . ASP A 1 223 ? 7.349 11.268 -17.695 1.00 78.75 223 ASP A C 1
ATOM 1784 O O . ASP A 1 223 ? 7.329 11.101 -18.916 1.00 78.75 223 ASP A O 1
ATOM 1788 N N . MET A 1 224 ? 6.295 11.790 -17.064 1.00 80.38 224 MET A N 1
ATOM 1789 C CA . MET A 1 224 ? 5.093 12.227 -17.767 1.00 80.38 224 MET A CA 1
ATOM 1790 C C . MET A 1 224 ? 5.293 13.574 -18.467 1.00 80.38 224 MET A C 1
ATOM 1792 O O . MET A 1 224 ? 5.992 14.449 -17.959 1.00 80.38 224 MET A O 1
ATOM 1796 N N . PRO A 1 225 ? 4.645 13.786 -19.628 1.00 82.75 225 PRO A N 1
ATOM 1797 C CA . PRO A 1 225 ? 4.740 15.051 -20.335 1.00 82.75 225 PRO A CA 1
ATOM 1798 C C . PRO A 1 225 ? 4.057 16.166 -19.536 1.00 82.75 225 PRO A C 1
ATOM 1800 O O . PRO A 1 225 ? 2.835 16.185 -19.376 1.00 82.75 225 PRO A O 1
ATOM 1803 N N . GLY A 1 226 ? 4.855 17.136 -19.098 1.00 86.44 226 GLY A N 1
ATOM 1804 C CA . GLY A 1 226 ? 4.401 18.279 -18.313 1.00 86.44 226 GLY A CA 1
ATOM 1805 C C . GLY A 1 226 ? 5.133 18.370 -16.981 1.00 86.44 226 GLY A C 1
ATOM 1806 O O . GLY A 1 226 ? 6.019 17.580 -16.681 1.00 86.44 226 GLY A O 1
ATOM 1807 N N . ARG A 1 227 ? 4.790 19.381 -16.182 1.00 87.44 227 ARG A N 1
ATOM 1808 C CA . ARG A 1 227 ? 5.214 19.444 -14.781 1.00 87.44 227 ARG A CA 1
ATOM 1809 C C . ARG A 1 227 ? 4.031 19.005 -13.919 1.00 87.44 227 ARG A C 1
ATOM 1811 O O . ARG A 1 227 ? 2.931 19.500 -14.181 1.00 87.44 227 ARG A O 1
ATOM 1818 N N . PRO A 1 228 ? 4.229 18.131 -12.916 1.00 89.62 228 PRO A N 1
ATOM 1819 C CA . PRO A 1 228 ? 3.215 17.892 -11.898 1.00 89.62 228 PRO A CA 1
ATOM 1820 C C . PRO A 1 228 ? 2.755 19.219 -11.262 1.00 89.62 228 PRO A C 1
ATOM 1822 O O . PRO A 1 228 ? 3.543 20.171 -11.212 1.00 89.62 228 PRO A O 1
ATOM 1825 N N . PRO A 1 229 ? 1.505 19.311 -10.779 1.00 93.31 229 PRO A N 1
ATOM 1826 C CA . PRO A 1 229 ? 0.494 18.255 -10.707 1.00 93.31 229 PRO A CA 1
ATOM 1827 C C . PRO A 1 229 ? -0.223 17.986 -12.041 1.00 93.31 229 PRO A C 1
ATOM 1829 O O . PRO A 1 229 ? -0.573 18.898 -12.793 1.00 93.31 229 PRO A O 1
ATOM 1832 N N . HIS A 1 230 ? -0.505 16.711 -12.318 1.00 90.81 230 HIS A N 1
ATOM 1833 C CA . HIS A 1 230 ? -1.278 16.292 -13.485 1.00 90.81 230 HIS A CA 1
ATOM 1834 C C . HIS A 1 230 ? -2.777 16.239 -13.166 1.00 90.81 230 HIS A C 1
ATOM 1836 O O . HIS A 1 230 ? -3.192 15.793 -12.095 1.00 90.81 230 HIS A O 1
ATOM 1842 N N . ARG A 1 231 ? -3.609 16.658 -14.128 1.00 92.62 231 ARG A N 1
ATOM 1843 C CA . ARG A 1 231 ? -5.078 16.647 -14.006 1.00 92.62 231 ARG A CA 1
ATOM 1844 C C . ARG A 1 231 ? -5.651 15.222 -13.852 1.00 92.62 231 ARG A C 1
ATOM 1846 O O . ARG A 1 231 ? -5.071 14.286 -14.404 1.00 92.62 231 ARG A O 1
ATOM 1853 N N . PRO A 1 232 ? -6.827 15.059 -13.212 1.00 94.69 232 PRO A N 1
ATOM 1854 C CA . PRO A 1 232 ? -7.543 13.783 -13.177 1.00 94.69 232 PRO A CA 1
ATOM 1855 C C . PRO A 1 232 ? -7.818 13.217 -14.577 1.00 94.69 232 PRO A C 1
ATOM 1857 O O . PRO A 1 232 ? -8.192 13.952 -15.495 1.00 94.69 232 PRO A O 1
ATOM 1860 N N . GLY A 1 233 ? -7.649 11.905 -14.740 1.00 90.69 233 GLY A N 1
ATOM 1861 C CA . GLY A 1 233 ? -7.799 11.203 -16.011 1.00 90.69 233 GLY A CA 1
ATOM 1862 C C . GLY A 1 233 ? -7.979 9.691 -15.854 1.00 90.69 233 GLY A C 1
ATOM 1863 O O . GLY A 1 233 ? -8.082 9.167 -14.751 1.00 90.69 233 GLY A O 1
ATOM 1864 N N . ALA A 1 234 ? -8.030 8.970 -16.977 1.00 86.31 234 ALA A N 1
ATOM 1865 C CA . ALA A 1 234 ? -8.242 7.518 -16.973 1.00 86.31 234 ALA A CA 1
ATOM 1866 C C . ALA A 1 234 ? -7.030 6.721 -16.453 1.00 86.31 234 ALA A C 1
ATOM 1868 O O . ALA A 1 234 ? -7.201 5.616 -15.949 1.00 86.31 234 ALA A O 1
ATOM 1869 N N . THR A 1 235 ? -5.822 7.276 -16.584 1.00 86.50 235 THR A N 1
ATOM 1870 C CA . THR A 1 235 ? -4.589 6.719 -16.009 1.00 86.50 235 THR A CA 1
ATOM 1871 C C . THR A 1 235 ? -4.488 7.050 -14.524 1.00 86.50 235 THR A C 1
ATOM 1873 O O . THR A 1 235 ? -4.347 6.148 -13.710 1.00 86.50 235 THR A O 1
ATOM 1876 N N . HIS A 1 236 ? -4.661 8.328 -14.176 1.00 91.75 236 HIS A N 1
ATOM 1877 C CA . HIS A 1 236 ? -4.638 8.835 -12.803 1.00 91.75 236 HIS A CA 1
ATOM 1878 C C . HIS A 1 236 ? -6.021 9.317 -12.387 1.00 91.75 236 HIS A C 1
ATOM 1880 O O . HIS A 1 236 ? -6.371 10.470 -12.650 1.00 91.75 236 HIS A O 1
ATOM 1886 N N . LEU A 1 237 ? -6.805 8.459 -11.725 1.00 92.69 237 LEU A N 1
ATOM 1887 C CA . LEU A 1 237 ? -8.228 8.718 -11.442 1.00 92.69 237 LEU A CA 1
ATOM 1888 C C . LEU A 1 237 ? -8.473 10.064 -10.751 1.00 92.69 237 LEU A C 1
ATOM 1890 O O . LEU A 1 237 ? -9.460 10.734 -11.045 1.00 92.69 237 LEU A O 1
ATOM 1894 N N . LEU A 1 238 ? -7.569 10.460 -9.853 1.00 95.06 238 LEU A N 1
ATOM 1895 C CA . LEU A 1 238 ? -7.627 11.726 -9.116 1.00 95.06 238 LEU A CA 1
ATOM 1896 C C . LEU A 1 238 ? -6.462 12.674 -9.443 1.00 95.06 238 LEU A C 1
ATOM 1898 O O . LEU A 1 238 ? -6.328 13.708 -8.796 1.00 95.06 238 LEU A O 1
ATOM 1902 N N . GLY A 1 239 ? -5.658 12.357 -10.460 1.00 93.75 239 GLY A N 1
ATOM 1903 C CA . GLY A 1 239 ? -4.463 13.120 -10.818 1.00 93.75 239 GLY A CA 1
ATOM 1904 C C . GLY A 1 239 ? -3.254 12.811 -9.930 1.00 93.75 239 GLY A C 1
ATOM 1905 O O . GLY A 1 239 ? -3.255 11.843 -9.162 1.00 93.75 239 GLY A O 1
ATOM 1906 N N . THR A 1 240 ? -2.219 13.640 -10.058 1.00 94.75 240 THR A N 1
ATOM 1907 C CA . THR A 1 240 ? -1.000 13.554 -9.239 1.00 94.75 240 THR A CA 1
ATOM 1908 C C . THR A 1 240 ? -0.844 14.779 -8.346 1.00 94.75 240 THR A C 1
ATOM 1910 O O . THR A 1 240 ? -1.379 15.843 -8.655 1.00 94.75 240 THR A O 1
ATOM 1913 N N . ASP A 1 241 ? -0.082 14.640 -7.265 1.00 93.69 241 ASP A N 1
ATOM 1914 C CA . ASP A 1 241 ? 0.352 15.774 -6.447 1.00 93.69 241 ASP A CA 1
ATOM 1915 C C . ASP A 1 241 ? 1.521 16.547 -7.097 1.00 93.69 241 ASP A C 1
ATOM 1917 O O . ASP A 1 241 ? 1.971 16.214 -8.200 1.00 93.69 241 ASP A O 1
ATOM 1921 N N . ASP A 1 242 ? 2.010 17.585 -6.409 1.00 92.56 242 ASP A N 1
ATOM 1922 C CA . ASP A 1 242 ? 3.118 18.448 -6.856 1.00 92.56 242 ASP A CA 1
ATOM 1923 C C . ASP A 1 242 ? 4.450 17.694 -7.015 1.00 92.56 242 ASP A C 1
ATOM 1925 O O . ASP A 1 242 ? 5.355 18.161 -7.704 1.00 92.56 242 ASP A O 1
ATOM 1929 N N . SER A 1 243 ? 4.577 16.520 -6.390 1.00 90.56 243 SER A N 1
ATOM 1930 C CA . SER A 1 243 ? 5.752 15.652 -6.491 1.00 90.56 243 SER A CA 1
ATOM 1931 C C . SER A 1 243 ? 5.620 14.583 -7.583 1.00 90.56 243 SER A C 1
ATOM 1933 O O . SER A 1 243 ? 6.570 13.850 -7.850 1.00 90.56 243 SER A O 1
ATOM 1935 N N . GLY A 1 244 ? 4.459 14.499 -8.243 1.00 90.81 244 GLY A N 1
ATOM 1936 C CA . GLY A 1 244 ? 4.169 13.491 -9.262 1.00 90.81 244 GLY A CA 1
ATOM 1937 C C . GLY A 1 244 ? 3.671 12.159 -8.700 1.00 90.81 244 GLY A C 1
ATOM 1938 O O . GLY A 1 244 ? 3.606 11.185 -9.447 1.00 90.81 244 GLY A O 1
ATOM 1939 N N . ALA A 1 245 ? 3.304 12.079 -7.420 1.00 92.56 245 ALA A N 1
ATOM 1940 C CA . ALA A 1 245 ? 2.740 10.863 -6.845 1.00 92.56 245 ALA A CA 1
ATOM 1941 C C . ALA A 1 245 ? 1.223 10.771 -7.087 1.00 92.56 245 ALA A C 1
ATOM 1943 O O . ALA A 1 245 ? 0.510 11.775 -7.136 1.00 92.56 245 ALA A O 1
ATOM 1944 N N . ASP A 1 246 ? 0.718 9.548 -7.266 1.00 94.81 246 ASP A N 1
ATOM 1945 C CA . ASP A 1 246 ? -0.688 9.299 -7.596 1.00 94.81 246 ASP A CA 1
ATOM 1946 C C . ASP A 1 246 ? -1.613 9.495 -6.379 1.00 94.81 246 ASP A C 1
ATOM 1948 O O . ASP A 1 246 ? -1.551 8.754 -5.391 1.00 94.81 246 ASP A O 1
ATOM 1952 N N . VAL A 1 247 ? -2.521 10.473 -6.474 1.00 95.44 247 VAL A N 1
ATOM 1953 C CA . VAL A 1 247 ? -3.387 10.894 -5.357 1.00 95.44 247 VAL A CA 1
ATOM 1954 C C . VAL A 1 247 ? -4.391 9.805 -4.973 1.00 95.44 247 VAL A C 1
ATOM 1956 O O . VAL A 1 247 ? -4.694 9.617 -3.794 1.00 95.44 247 VAL A O 1
ATOM 1959 N N . PHE A 1 248 ? -4.909 9.049 -5.945 1.00 95.62 248 PHE A N 1
ATOM 1960 C CA . PHE A 1 248 ? -5.865 7.974 -5.672 1.00 95.62 248 PHE A CA 1
ATOM 1961 C C . PHE A 1 248 ? -5.225 6.847 -4.854 1.00 95.62 248 PHE A C 1
ATOM 1963 O O . PHE A 1 248 ? -5.774 6.429 -3.833 1.00 95.62 248 PHE A O 1
ATOM 1970 N N . SER A 1 249 ? -4.033 6.410 -5.250 1.00 94.81 249 SER A N 1
ATOM 1971 C CA . SER A 1 249 ? -3.253 5.393 -4.544 1.00 94.81 249 SER A CA 1
ATOM 1972 C C . SER A 1 249 ? -2.924 5.851 -3.127 1.00 94.81 249 SER A C 1
ATOM 1974 O O . SER A 1 249 ? -3.150 5.104 -2.174 1.00 94.81 249 SER A O 1
ATOM 1976 N N . GLN A 1 250 ? -2.471 7.099 -2.962 1.00 94.94 250 GLN A N 1
ATOM 1977 C CA . GLN A 1 250 ? -2.204 7.680 -1.644 1.00 94.94 250 GLN A CA 1
ATOM 1978 C C . GLN A 1 250 ? -3.448 7.692 -0.750 1.00 94.94 250 GLN A C 1
ATOM 1980 O O . GLN A 1 250 ? -3.364 7.312 0.417 1.00 94.94 250 GLN A O 1
ATOM 1985 N N . LEU A 1 251 ? -4.612 8.077 -1.281 1.00 95.31 251 LEU A N 1
ATOM 1986 C CA . LEU A 1 251 ? -5.855 8.132 -0.510 1.00 95.31 251 LEU A CA 1
ATOM 1987 C C . LEU A 1 251 ? -6.308 6.751 -0.036 1.00 95.31 251 LEU A C 1
ATOM 1989 O O . LEU A 1 251 ? -6.682 6.588 1.126 1.00 95.31 251 LEU A O 1
ATOM 1993 N N . VAL A 1 252 ? -6.268 5.748 -0.911 1.00 95.00 252 VAL A N 1
ATOM 1994 C CA . VAL A 1 252 ? -6.761 4.406 -0.585 1.00 95.00 252 VAL A CA 1
ATOM 1995 C C . VAL A 1 252 ? -5.830 3.702 0.416 1.00 95.00 252 VAL A C 1
ATOM 1997 O O . VAL A 1 252 ? -6.304 3.103 1.388 1.00 95.00 252 VAL A O 1
ATOM 2000 N N . TYR A 1 253 ? -4.510 3.841 0.255 1.00 94.00 253 TYR A N 1
ATOM 2001 C CA . TYR A 1 253 ? -3.541 3.357 1.246 1.00 94.00 253 TYR A CA 1
ATOM 2002 C C . TYR A 1 253 ? -3.587 4.165 2.549 1.00 94.00 253 TYR A C 1
ATOM 2004 O O . TYR A 1 253 ? -3.504 3.588 3.635 1.00 94.00 253 TYR A O 1
ATOM 2012 N N . GLY A 1 254 ? -3.775 5.483 2.465 1.00 93.75 254 GLY A N 1
ATOM 2013 C CA . GLY A 1 254 ? -3.945 6.365 3.617 1.00 93.75 254 GLY A CA 1
ATOM 2014 C C . GLY A 1 254 ? -5.161 5.976 4.453 1.00 93.75 254 GLY A C 1
ATOM 2015 O O . GLY A 1 254 ? -5.046 5.824 5.668 1.00 93.75 254 GLY A O 1
ATOM 2016 N N . PHE A 1 255 ? -6.295 5.687 3.807 1.00 95.00 255 PHE A N 1
ATOM 2017 C CA . PHE A 1 255 ? -7.499 5.187 4.470 1.00 95.00 255 PHE A CA 1
ATOM 2018 C C . PHE A 1 255 ? -7.228 3.909 5.278 1.00 95.00 255 PHE A C 1
ATOM 2020 O O . PHE A 1 255 ? -7.635 3.818 6.440 1.00 95.00 255 PHE A O 1
ATOM 2027 N N . ARG A 1 256 ? -6.495 2.940 4.708 1.00 93.00 256 ARG A N 1
ATOM 2028 C CA . ARG A 1 256 ? -6.084 1.725 5.430 1.00 93.00 256 ARG A CA 1
ATOM 2029 C C . ARG A 1 256 ? -5.281 2.054 6.679 1.00 93.00 256 ARG A C 1
ATOM 2031 O O . ARG A 1 256 ? -5.594 1.546 7.752 1.00 93.00 256 ARG A O 1
ATOM 2038 N N . ILE A 1 257 ? -4.261 2.900 6.540 1.00 89.69 257 ILE A N 1
ATOM 2039 C CA . ILE A 1 257 ? -3.383 3.285 7.649 1.00 89.69 257 ILE A CA 1
ATOM 2040 C C . ILE A 1 257 ? -4.199 3.970 8.752 1.00 89.69 257 ILE A C 1
ATOM 2042 O O . ILE A 1 257 ? -4.093 3.580 9.914 1.00 89.69 257 ILE A O 1
ATOM 2046 N N . SER A 1 258 ? -5.058 4.931 8.403 1.00 94.94 258 SER A N 1
ATOM 2047 C CA . SER A 1 258 ? -5.872 5.673 9.370 1.00 94.94 258 SER A CA 1
ATOM 2048 C C . SER A 1 258 ? -6.853 4.782 10.134 1.00 94.94 258 SER A C 1
ATOM 2050 O O . SER A 1 258 ? -6.941 4.891 11.357 1.00 94.94 258 SER A O 1
ATOM 2052 N N . ILE A 1 259 ? -7.574 3.884 9.450 1.00 93.06 259 ILE A N 1
ATOM 2053 C CA . ILE A 1 259 ? -8.542 2.997 10.112 1.00 93.06 259 ILE A CA 1
ATOM 2054 C C . ILE A 1 259 ? -7.833 1.936 10.958 1.00 93.06 259 ILE A C 1
ATOM 2056 O O . ILE A 1 259 ? -8.239 1.716 12.099 1.00 93.06 259 ILE A O 1
ATOM 2060 N N . THR A 1 260 ? -6.753 1.323 10.460 1.00 89.81 260 THR A N 1
ATOM 2061 C CA . THR A 1 260 ? -5.954 0.373 11.251 1.00 89.81 260 THR A CA 1
ATOM 2062 C C . THR A 1 260 ? -5.413 1.042 12.511 1.00 89.81 260 THR A C 1
ATOM 2064 O O . THR A 1 260 ? -5.563 0.500 13.605 1.00 89.81 260 THR A O 1
ATOM 2067 N N . PHE A 1 261 ? -4.848 2.247 12.385 1.00 88.50 261 PHE A N 1
ATOM 2068 C CA . PHE A 1 261 ? -4.357 3.016 13.525 1.00 88.50 261 PHE A CA 1
ATOM 2069 C C . PHE A 1 261 ? -5.471 3.307 14.535 1.00 88.50 261 PHE A C 1
ATOM 2071 O O . PHE A 1 261 ? -5.304 3.034 15.721 1.00 88.50 261 PHE A O 1
ATOM 2078 N N . ALA A 1 262 ? -6.632 3.784 14.074 1.00 92.62 262 ALA A N 1
ATOM 2079 C CA . ALA A 1 262 ? -7.773 4.051 14.944 1.00 92.62 262 ALA A CA 1
ATOM 2080 C C . ALA A 1 262 ? -8.238 2.790 15.692 1.00 92.62 262 ALA A C 1
ATOM 2082 O O . ALA A 1 262 ? -8.460 2.848 16.899 1.00 92.62 262 ALA A O 1
ATOM 2083 N N . ILE A 1 263 ? -8.337 1.643 15.010 1.00 89.25 263 ILE A N 1
ATOM 2084 C CA . ILE A 1 263 ? -8.729 0.367 15.627 1.00 89.25 263 ILE A CA 1
ATOM 2085 C C . ILE A 1 263 ? -7.719 -0.057 16.696 1.00 89.25 263 ILE A C 1
ATOM 2087 O O . ILE A 1 263 ? -8.127 -0.442 17.793 1.00 89.25 263 ILE A O 1
ATOM 2091 N N . VAL A 1 264 ? -6.419 0.023 16.403 1.00 88.31 264 VAL A N 1
ATOM 2092 C CA . VAL A 1 264 ? -5.355 -0.350 17.347 1.00 88.31 264 VAL A CA 1
ATOM 2093 C C . VAL A 1 264 ? -5.371 0.564 18.570 1.00 88.31 264 VAL A C 1
ATOM 2095 O O . VAL A 1 264 ? -5.395 0.068 19.696 1.00 88.31 264 VAL A O 1
ATOM 2098 N N . VAL A 1 265 ? -5.419 1.883 18.361 1.00 87.69 265 VAL A N 1
ATOM 2099 C CA . VAL A 1 265 ? -5.445 2.874 19.444 1.00 87.69 265 VAL A CA 1
ATOM 2100 C C . VAL A 1 265 ? -6.675 2.681 20.316 1.00 87.69 265 VAL A C 1
ATOM 2102 O O . VAL A 1 265 ? -6.534 2.543 21.523 1.00 87.69 265 VAL A O 1
ATOM 2105 N N . VAL A 1 266 ? -7.868 2.594 19.723 1.00 93.56 266 VAL A N 1
ATOM 2106 C CA . VAL A 1 266 ? -9.112 2.373 20.471 1.00 93.56 266 VAL A CA 1
ATOM 2107 C C . VAL A 1 266 ? -9.022 1.075 21.267 1.00 93.56 266 VAL A C 1
ATOM 2109 O O . VAL A 1 266 ? -9.269 1.085 22.469 1.00 93.56 266 VAL A O 1
ATOM 2112 N N . SER A 1 267 ? -8.613 -0.029 20.644 1.00 89.12 267 SER A N 1
ATOM 2113 C CA . SER A 1 267 ? -8.524 -1.325 21.327 1.00 89.12 267 SER A CA 1
ATOM 2114 C C . SER A 1 267 ? -7.572 -1.275 22.523 1.00 89.12 267 SER A C 1
ATOM 2116 O O . SER A 1 267 ? -7.927 -1.731 23.610 1.00 89.12 267 SER A O 1
ATOM 2118 N N . LEU A 1 268 ? -6.393 -0.671 22.354 1.00 88.88 268 LEU A N 1
ATOM 2119 C CA . LEU A 1 268 ? -5.403 -0.542 23.420 1.00 88.88 268 LEU A CA 1
ATOM 2120 C C . LEU A 1 268 ? -5.862 0.426 24.520 1.00 88.88 268 LEU A C 1
ATOM 2122 O O . LEU A 1 268 ? -5.732 0.115 25.702 1.00 88.88 268 LEU A O 1
ATOM 2126 N N . SER A 1 269 ? -6.445 1.569 24.154 1.00 87.50 269 SER A N 1
ATOM 2127 C CA . SER A 1 269 ? -6.997 2.537 25.106 1.00 87.50 269 SER A CA 1
ATOM 2128 C C . SER A 1 269 ? -8.124 1.935 25.938 1.00 87.50 269 SER A C 1
ATOM 2130 O O . SER A 1 269 ? -8.136 2.119 27.153 1.00 87.50 269 SER A O 1
ATOM 2132 N N . TYR A 1 270 ? -9.042 1.184 25.323 1.00 93.75 270 TYR A N 1
ATOM 2133 C CA . TYR A 1 270 ? -10.095 0.482 26.056 1.00 93.75 270 TYR A CA 1
ATOM 2134 C C . TYR A 1 270 ? -9.521 -0.623 26.937 1.00 93.75 270 TYR A C 1
ATOM 2136 O O . TYR A 1 270 ? -9.942 -0.739 28.081 1.00 93.75 270 TYR A O 1
ATOM 2144 N N . LEU A 1 271 ? -8.545 -1.399 26.459 1.00 92.12 271 LEU A N 1
ATOM 2145 C CA . LEU A 1 271 ? -7.902 -2.439 27.263 1.00 92.12 271 LEU A CA 1
ATOM 2146 C C . LEU A 1 271 ? -7.266 -1.851 28.530 1.00 92.12 271 LEU A C 1
ATOM 2148 O O . LEU A 1 271 ? -7.545 -2.315 29.635 1.00 92.12 271 LEU A O 1
ATOM 2152 N N . ILE A 1 272 ? -6.457 -0.800 28.380 1.00 90.69 272 ILE A N 1
ATOM 2153 C CA . ILE A 1 272 ? -5.795 -0.119 29.498 1.00 90.69 272 ILE A CA 1
ATOM 2154 C C . ILE A 1 272 ? -6.835 0.547 30.405 1.00 90.69 272 ILE A C 1
ATOM 2156 O O . ILE A 1 272 ? -6.815 0.341 31.616 1.00 90.69 272 ILE A O 1
ATOM 2160 N N . GLY A 1 273 ? -7.775 1.302 29.832 1.00 91.62 273 GLY A N 1
ATOM 2161 C CA . GLY A 1 273 ? -8.790 2.039 30.581 1.00 91.62 273 GLY A CA 1
ATOM 2162 C C . GLY A 1 273 ? -9.731 1.131 31.371 1.00 91.62 273 GLY A C 1
ATOM 2163 O O . GLY A 1 273 ? -9.990 1.400 32.541 1.00 91.62 273 GLY A O 1
ATOM 2164 N N . ILE A 1 274 ? -10.193 0.026 30.774 1.00 93.00 274 ILE A N 1
ATOM 2165 C CA . ILE A 1 274 ? -11.013 -0.981 31.462 1.00 93.00 274 ILE A CA 1
ATOM 2166 C C . ILE A 1 274 ? -10.204 -1.647 32.570 1.00 93.00 274 ILE A C 1
ATOM 2168 O O . ILE A 1 274 ? -10.729 -1.809 33.664 1.00 93.00 274 ILE A O 1
ATOM 2172 N N . THR A 1 275 ? -8.938 -1.997 32.325 1.00 91.56 275 THR A N 1
ATOM 2173 C CA . THR A 1 275 ? -8.090 -2.632 33.347 1.00 91.56 275 THR A CA 1
ATOM 2174 C C . THR A 1 275 ? -7.881 -1.703 34.542 1.00 91.56 275 THR A C 1
ATOM 2176 O O . THR A 1 275 ? -8.119 -2.103 35.677 1.00 91.56 275 THR A O 1
ATOM 2179 N N . ILE A 1 276 ? -7.504 -0.442 34.302 1.00 91.06 276 ILE A N 1
ATOM 2180 C CA . ILE A 1 276 ? -7.316 0.553 35.367 1.00 91.06 276 ILE A CA 1
ATOM 2181 C C . ILE A 1 276 ? -8.640 0.813 36.092 1.00 91.06 276 ILE A C 1
ATOM 2183 O O . ILE A 1 276 ? -8.683 0.740 37.317 1.00 91.06 276 ILE A O 1
ATOM 2187 N N . GLY A 1 277 ? -9.728 1.063 35.359 1.00 92.56 277 GLY A N 1
ATOM 2188 C CA . GLY A 1 277 ? -11.042 1.331 35.944 1.00 92.56 277 GLY A CA 1
ATOM 2189 C C . GLY A 1 277 ? -11.582 0.158 36.763 1.00 92.56 277 GLY A C 1
ATOM 2190 O O . GLY A 1 277 ? -12.096 0.361 37.861 1.00 92.56 277 GLY A O 1
ATOM 2191 N N . ALA A 1 278 ? -11.408 -1.074 36.277 1.00 91.94 278 ALA A N 1
ATOM 2192 C CA . ALA A 1 278 ? -11.770 -2.281 37.011 1.00 91.94 278 ALA A CA 1
ATOM 2193 C C . ALA A 1 278 ? -10.934 -2.436 38.288 1.00 91.94 278 ALA A C 1
ATOM 2195 O O . ALA A 1 278 ? -11.498 -2.752 39.329 1.00 91.94 278 ALA A O 1
ATOM 2196 N N . CYS A 1 279 ? -9.625 -2.157 38.246 1.00 91.56 279 CYS A N 1
ATOM 2197 C CA . CYS A 1 279 ? -8.773 -2.160 39.438 1.00 91.56 279 CYS A CA 1
ATOM 2198 C C . CYS A 1 279 ? -9.224 -1.115 40.470 1.00 91.56 279 CYS A C 1
ATOM 2200 O O . CYS A 1 279 ? -9.382 -1.457 41.641 1.00 91.56 279 CYS A O 1
ATOM 2202 N N . LEU A 1 280 ? -9.465 0.135 40.052 1.00 91.44 280 LEU A N 1
ATOM 2203 C CA . LEU A 1 280 ? -9.941 1.197 40.948 1.00 91.44 280 LEU A CA 1
ATOM 2204 C C . LEU A 1 280 ? -11.270 0.805 41.614 1.00 91.44 280 LEU A C 1
ATOM 2206 O O . LEU A 1 280 ? -11.392 0.890 42.835 1.00 91.44 280 LEU A O 1
ATOM 2210 N N . GLY A 1 281 ? -12.222 0.293 40.827 1.00 91.75 281 GLY A N 1
ATOM 2211 C CA . GLY A 1 281 ? -13.523 -0.151 41.328 1.00 91.75 281 GLY A CA 1
ATOM 2212 C C . GLY A 1 281 ? -13.466 -1.408 42.203 1.00 91.75 281 GLY A C 1
ATOM 2213 O O . GLY A 1 281 ? -14.237 -1.515 43.152 1.00 91.75 281 GLY A O 1
ATOM 2214 N N . TYR A 1 282 ? -12.560 -2.349 41.917 1.00 93.75 282 TYR A N 1
ATOM 2215 C CA . TYR A 1 282 ? -12.424 -3.598 42.674 1.00 93.75 282 TYR A CA 1
ATOM 2216 C C . TYR A 1 282 ? -11.797 -3.381 44.055 1.00 93.75 282 TYR A C 1
ATOM 2218 O O . TYR A 1 282 ? -12.303 -3.904 45.045 1.00 93.75 282 TYR A O 1
ATOM 2226 N N . PHE A 1 283 ? -10.701 -2.616 44.138 1.00 92.81 283 PHE A N 1
ATOM 2227 C CA . PHE A 1 283 ? -10.021 -2.364 45.414 1.00 92.81 283 PHE A CA 1
ATOM 2228 C C . PHE A 1 283 ? -10.740 -1.311 46.268 1.00 92.81 283 PHE A C 1
ATOM 2230 O O . PHE A 1 283 ? -10.699 -1.396 47.496 1.00 92.81 283 PHE A O 1
ATOM 2237 N N . GLY A 1 284 ? -11.402 -0.335 45.637 1.00 91.38 284 GLY A N 1
ATOM 2238 C CA . GLY A 1 284 ? -12.156 0.712 46.323 1.00 91.38 284 GLY A CA 1
ATOM 2239 C C . GLY A 1 284 ? -11.321 1.564 47.296 1.00 91.38 284 GLY A C 1
ATOM 2240 O O . GLY A 1 284 ? -10.085 1.553 47.312 1.00 91.38 284 GLY A O 1
ATOM 2241 N N . GLY A 1 285 ? -12.009 2.349 48.129 1.00 94.19 285 GLY A N 1
ATOM 2242 C CA . GLY A 1 285 ? -11.402 3.096 49.235 1.00 94.19 285 GLY A CA 1
ATOM 2243 C C . GLY A 1 285 ? -10.337 4.109 48.795 1.00 94.19 285 GLY A C 1
ATOM 2244 O O . GLY A 1 285 ? -10.586 4.975 47.961 1.00 94.19 285 GLY A O 1
ATOM 2245 N N . ARG A 1 286 ? -9.134 4.032 49.383 1.00 92.25 286 ARG A N 1
ATOM 2246 C CA . ARG A 1 286 ? -8.049 4.999 49.117 1.00 92.25 286 ARG A CA 1
ATOM 2247 C C . ARG A 1 286 ? -7.525 4.930 47.683 1.00 92.25 286 ARG A C 1
ATOM 2249 O O . ARG A 1 286 ? -7.128 5.961 47.151 1.00 92.25 286 ARG A O 1
ATOM 2256 N N . VAL A 1 287 ? -7.514 3.739 47.081 1.00 89.69 287 VAL A N 1
ATOM 2257 C CA . VAL A 1 287 ? -7.028 3.537 45.709 1.00 89.69 287 VAL A CA 1
ATOM 2258 C C . VAL A 1 287 ? -7.970 4.216 44.717 1.00 89.69 287 VAL A C 1
ATOM 2260 O O . VAL A 1 287 ? -7.501 4.967 43.867 1.00 89.69 287 VAL A O 1
ATOM 2263 N N . ASP A 1 288 ? -9.283 4.037 44.885 1.00 92.12 288 ASP A N 1
ATOM 2264 C CA . ASP A 1 288 ? -10.299 4.712 44.069 1.00 92.12 288 ASP A CA 1
ATOM 2265 C C . ASP A 1 288 ? -10.238 6.238 44.232 1.00 92.12 288 ASP A C 1
ATOM 2267 O O . ASP A 1 288 ? -10.139 6.958 43.243 1.00 92.12 288 ASP A O 1
ATOM 2271 N N . ILE A 1 289 ? -10.165 6.743 45.471 1.00 94.31 289 ILE A N 1
ATOM 2272 C CA . ILE A 1 289 ? -10.070 8.190 45.726 1.00 94.31 289 ILE A CA 1
ATOM 2273 C C . ILE A 1 289 ? -8.820 8.784 45.065 1.00 94.31 289 ILE A C 1
ATOM 2275 O O . ILE A 1 289 ? -8.923 9.788 44.366 1.00 94.31 289 ILE A O 1
ATOM 2279 N N . LEU A 1 290 ? -7.640 8.181 45.252 1.00 94.19 290 LEU A N 1
ATOM 2280 C CA . LEU A 1 290 ? -6.408 8.676 44.626 1.00 94.19 290 LEU A CA 1
ATOM 2281 C C . LEU A 1 290 ? -6.486 8.620 43.095 1.00 94.19 290 LEU A C 1
ATOM 2283 O O . LEU A 1 290 ? -6.092 9.579 42.432 1.00 94.19 290 LEU A O 1
ATOM 2287 N N . GLY A 1 291 ? -7.031 7.534 42.540 1.00 92.81 291 GLY A N 1
ATOM 2288 C CA . GLY A 1 291 ? -7.231 7.377 41.101 1.00 92.81 291 GLY A CA 1
ATOM 2289 C C . GLY A 1 291 ? -8.164 8.439 40.521 1.00 92.81 291 GLY A C 1
ATOM 2290 O O . GLY A 1 291 ? -7.821 9.083 39.532 1.00 92.81 291 GLY A O 1
ATOM 2291 N N . GLN A 1 292 ? -9.304 8.689 41.167 1.00 94.19 292 GLN A N 1
ATOM 2292 C CA . GLN A 1 292 ? -10.249 9.729 40.758 1.00 94.19 292 GLN A CA 1
ATOM 2293 C C . GLN A 1 292 ? -9.620 11.123 40.812 1.00 94.19 292 GLN A C 1
ATOM 2295 O O . GLN A 1 292 ? -9.755 11.881 39.854 1.00 94.19 292 GLN A O 1
ATOM 2300 N N . ARG A 1 293 ? -8.856 11.447 41.865 1.00 94.25 293 ARG A N 1
ATOM 2301 C CA . ARG A 1 293 ? -8.144 12.736 41.949 1.00 94.25 293 ARG A CA 1
ATOM 2302 C C . ARG A 1 293 ? -7.118 12.897 40.836 1.00 94.25 293 ARG A C 1
ATOM 2304 O O . ARG A 1 293 ? -7.016 13.973 40.256 1.00 94.25 293 ARG A O 1
ATOM 2311 N N . PHE A 1 294 ? -6.388 11.837 40.499 1.00 92.50 294 PHE A N 1
ATOM 2312 C CA . PHE A 1 294 ? -5.465 11.870 39.370 1.00 92.50 294 PHE A CA 1
ATOM 2313 C C . PHE A 1 294 ? -6.193 12.136 38.045 1.00 92.50 294 PHE A C 1
ATOM 2315 O O . PHE A 1 294 ? -5.755 12.985 37.272 1.00 92.50 294 PHE A O 1
ATOM 2322 N N . VAL A 1 295 ? -7.321 11.460 37.796 1.00 90.88 295 VAL A N 1
ATOM 2323 C CA . VAL A 1 295 ? -8.131 11.667 36.584 1.00 90.88 295 VAL A CA 1
ATOM 2324 C C . VAL A 1 295 ? -8.681 13.092 36.518 1.00 90.88 295 VAL A C 1
ATOM 2326 O O . VAL A 1 295 ? -8.615 13.708 35.458 1.00 90.88 295 VAL A O 1
ATOM 2329 N N . GLU A 1 296 ? -9.162 13.645 37.633 1.00 92.56 296 GLU A N 1
ATOM 2330 C CA . GLU A 1 296 ? -9.623 15.036 37.713 1.00 92.56 296 GLU A CA 1
ATOM 2331 C C . GLU A 1 296 ? -8.500 16.016 37.349 1.00 92.56 296 GLU A C 1
ATOM 2333 O O . GLU A 1 296 ? -8.675 16.832 36.442 1.00 92.56 296 GLU A O 1
ATOM 2338 N N . ILE A 1 297 ? -7.325 15.886 37.981 1.00 92.62 297 ILE A N 1
ATOM 2339 C CA . ILE A 1 297 ? -6.144 16.715 37.689 1.00 92.62 297 ILE A CA 1
ATOM 2340 C C . ILE A 1 297 ? -5.757 16.587 36.216 1.00 92.62 297 ILE A C 1
ATOM 2342 O O . ILE A 1 297 ? -5.575 17.599 35.542 1.00 92.62 297 ILE A O 1
ATOM 2346 N N . TRP A 1 298 ? -5.683 15.365 35.690 1.00 85.69 298 TRP A N 1
ATOM 2347 C CA . TRP A 1 298 ? -5.343 15.126 34.289 1.00 85.69 298 TRP A CA 1
ATOM 2348 C C . TRP A 1 298 ? -6.363 15.760 33.335 1.00 85.69 298 TRP A C 1
ATOM 2350 O O . TRP A 1 298 ? -5.983 16.394 32.354 1.00 85.69 298 TRP A O 1
ATOM 2360 N N . SER A 1 299 ? -7.658 15.640 33.638 1.00 85.75 299 SER A N 1
ATOM 2361 C CA . SER A 1 299 ? -8.743 16.214 32.832 1.00 85.75 299 SER A CA 1
ATOM 2362 C C . SER A 1 299 ? -8.829 17.742 32.914 1.00 85.75 299 SER A C 1
ATOM 2364 O O . SER A 1 299 ? -9.377 18.368 32.010 1.00 85.75 299 SER A O 1
ATOM 2366 N N . SER A 1 300 ? -8.258 18.346 33.963 1.00 91.56 300 SER A N 1
ATOM 2367 C CA . SER A 1 300 ? -8.157 19.802 34.105 1.00 91.56 300 SER A CA 1
ATOM 2368 C C . SER A 1 300 ? -7.112 20.429 33.175 1.00 91.56 300 SER A C 1
ATOM 2370 O O . SER A 1 300 ? -7.155 21.635 32.928 1.00 91.56 300 SER A O 1
ATOM 2372 N N . LEU A 1 301 ? -6.186 19.626 32.633 1.00 87.69 301 LEU A N 1
ATOM 2373 C CA . LEU A 1 301 ? -5.168 20.114 31.709 1.00 87.69 301 LEU A CA 1
ATOM 2374 C C . LEU A 1 301 ? -5.807 20.436 30.346 1.00 87.69 301 LEU A C 1
ATOM 2376 O O . LEU A 1 301 ? -6.503 19.587 29.781 1.00 87.69 301 LEU A O 1
ATOM 2380 N N . PRO A 1 302 ? -5.549 21.620 29.755 1.00 89.31 302 PRO A N 1
ATOM 2381 C CA . PRO A 1 302 ? -6.068 21.946 28.433 1.00 89.31 302 PRO A CA 1
ATOM 2382 C C . PRO A 1 302 ? -5.586 20.943 27.376 1.00 89.31 302 PRO A C 1
ATOM 2384 O O . PRO A 1 302 ? -4.384 20.776 27.170 1.00 89.31 302 PRO A O 1
ATOM 2387 N N . PHE A 1 303 ? -6.522 20.313 26.659 1.00 82.25 303 PHE A N 1
ATOM 2388 C CA . PHE A 1 303 ? -6.236 19.248 25.685 1.00 82.25 303 PHE A CA 1
ATOM 2389 C C . PHE A 1 303 ? -5.142 19.623 24.671 1.00 82.25 303 PHE A C 1
ATOM 2391 O O . PHE A 1 303 ? -4.191 18.866 24.473 1.00 82.25 303 PHE A O 1
ATOM 2398 N N . LEU A 1 304 ? -5.244 20.817 24.070 1.00 80.19 304 LEU A N 1
ATOM 2399 C CA . LEU A 1 304 ? -4.268 21.304 23.088 1.00 80.19 304 LEU A CA 1
ATOM 2400 C C . LEU A 1 304 ? -2.875 21.490 23.699 1.00 80.19 304 LEU A C 1
ATOM 2402 O O . LEU A 1 304 ? -1.880 21.163 23.057 1.00 80.19 304 LEU A O 1
ATOM 2406 N N . TYR A 1 305 ? -2.804 21.969 24.944 1.00 86.81 305 TYR A N 1
ATOM 2407 C CA . TYR A 1 305 ? -1.541 22.177 25.647 1.00 86.81 305 TYR A CA 1
ATOM 2408 C C . TYR A 1 305 ? -0.847 20.844 25.948 1.00 86.81 305 TYR A C 1
ATOM 2410 O O . TYR A 1 305 ? 0.343 20.689 25.676 1.00 86.81 305 TYR A O 1
ATOM 2418 N N . THR A 1 306 ? -1.602 19.850 26.426 1.00 80.94 306 THR A N 1
ATOM 2419 C CA . THR A 1 306 ? -1.081 18.501 26.684 1.00 80.94 306 THR A CA 1
ATOM 2420 C C . THR A 1 306 ? -0.546 17.856 25.406 1.00 80.94 306 THR A C 1
ATOM 2422 O O . THR A 1 306 ? 0.572 17.344 25.405 1.00 80.94 306 THR A O 1
ATOM 2425 N N . ILE A 1 307 ? -1.293 17.928 24.296 1.00 83.12 307 ILE A N 1
ATOM 2426 C CA . ILE A 1 307 ? -0.833 17.396 23.003 1.00 83.12 307 ILE A CA 1
ATOM 2427 C C . ILE A 1 307 ? 0.431 18.111 22.528 1.00 83.12 307 ILE A C 1
ATOM 2429 O O . ILE A 1 307 ? 1.391 17.449 22.137 1.00 83.12 307 ILE A O 1
ATOM 2433 N N . MET A 1 308 ? 0.459 19.442 22.586 1.00 80.44 308 MET A N 1
ATOM 2434 C CA . MET A 1 308 ? 1.611 20.231 22.151 1.00 80.44 308 MET A CA 1
ATOM 2435 C C . MET A 1 308 ? 2.880 19.862 22.933 1.00 80.44 308 MET A C 1
ATOM 2437 O O . MET A 1 308 ? 3.924 19.630 22.324 1.00 80.44 308 MET A O 1
ATOM 2441 N N . ASN A 1 309 ? 2.786 19.735 24.261 1.00 80.44 309 ASN A N 1
ATOM 2442 C CA . ASN A 1 309 ? 3.917 19.337 25.101 1.00 80.44 309 ASN A CA 1
ATOM 2443 C C . ASN A 1 309 ? 4.410 17.920 24.787 1.00 80.44 309 ASN A C 1
ATOM 2445 O O . ASN A 1 309 ? 5.618 17.691 24.750 1.00 80.44 309 ASN A O 1
ATOM 2449 N N . ILE A 1 310 ? 3.500 16.975 24.530 1.00 82.69 310 ILE A N 1
ATOM 2450 C CA . ILE A 1 310 ? 3.866 15.601 24.157 1.00 82.69 310 ILE A CA 1
ATOM 2451 C C . ILE A 1 310 ? 4.587 15.584 22.806 1.00 82.69 310 ILE A C 1
ATOM 2453 O O . ILE A 1 310 ? 5.639 14.960 22.683 1.00 82.69 310 ILE A O 1
ATOM 2457 N N . VAL A 1 311 ? 4.061 16.290 21.801 1.00 79.88 311 VAL A N 1
ATOM 2458 C CA . VAL A 1 311 ? 4.690 16.372 20.473 1.00 79.88 311 VAL A CA 1
ATOM 2459 C C . VAL A 1 311 ? 6.079 16.999 20.577 1.00 79.88 311 VAL A C 1
ATOM 2461 O O . VAL A 1 311 ? 7.042 16.444 20.046 1.00 79.88 311 VAL A O 1
ATOM 2464 N N . PHE A 1 312 ? 6.209 18.105 21.313 1.00 83.25 312 PHE A N 1
ATOM 2465 C CA . PHE A 1 312 ? 7.500 18.742 21.561 1.00 83.25 312 PHE A CA 1
ATOM 2466 C C . PHE A 1 312 ? 8.486 17.790 22.252 1.00 83.25 312 PHE A C 1
ATOM 2468 O O . PHE A 1 312 ? 9.625 17.658 21.804 1.00 83.25 312 PHE A O 1
ATOM 2475 N N . ALA A 1 313 ? 8.048 17.071 23.290 1.00 82.31 313 ALA A N 1
ATOM 2476 C CA . ALA A 1 313 ? 8.878 16.101 23.997 1.00 82.31 313 ALA A CA 1
ATOM 2477 C C . ALA A 1 313 ? 9.358 14.960 23.083 1.00 82.31 313 ALA A C 1
ATOM 2479 O O . ALA A 1 313 ? 10.538 14.613 23.115 1.00 82.31 313 ALA A O 1
ATOM 2480 N N . ILE A 1 314 ? 8.488 14.407 22.230 1.00 81.62 314 ILE A N 1
ATOM 2481 C CA . ILE A 1 314 ? 8.859 13.348 21.275 1.00 81.62 314 ILE A CA 1
ATOM 2482 C C . ILE A 1 314 ? 9.913 13.853 20.284 1.00 81.62 314 ILE A C 1
ATOM 2484 O O . ILE A 1 314 ? 10.912 13.172 20.046 1.00 81.62 314 ILE A O 1
ATOM 2488 N N . ILE A 1 315 ? 9.722 15.056 19.732 1.00 82.75 315 ILE A N 1
ATOM 2489 C CA . ILE A 1 315 ? 10.685 15.672 18.809 1.00 82.75 315 ILE A CA 1
ATOM 2490 C C . ILE A 1 315 ? 12.027 15.891 19.515 1.00 82.75 315 ILE A C 1
ATOM 2492 O O . ILE A 1 315 ? 13.068 15.514 18.976 1.00 82.75 315 ILE A O 1
ATOM 2496 N N . ALA A 1 316 ? 12.013 16.443 20.731 1.00 82.38 316 ALA A N 1
ATOM 2497 C CA . ALA A 1 316 ? 13.217 16.689 21.517 1.00 82.38 316 ALA A CA 1
ATOM 2498 C C . ALA A 1 316 ? 13.989 15.391 21.805 1.00 82.38 316 ALA A C 1
ATOM 2500 O O . ALA A 1 316 ? 15.195 15.333 21.569 1.00 82.38 316 ALA A O 1
ATOM 2501 N N . ILE A 1 317 ? 13.301 14.325 22.230 1.00 83.88 317 ILE A N 1
ATOM 2502 C CA . ILE A 1 317 ? 13.912 13.005 22.454 1.00 83.88 317 ILE A CA 1
ATOM 2503 C C . ILE A 1 317 ? 14.516 12.461 21.153 1.00 83.88 317 ILE A C 1
ATOM 2505 O O . ILE A 1 317 ? 15.648 11.978 21.160 1.00 83.88 317 ILE A O 1
ATOM 2509 N N . GLY A 1 318 ? 13.804 12.574 20.027 1.00 82.12 318 GLY A N 1
ATOM 2510 C CA . GLY A 1 318 ? 14.298 12.135 18.720 1.00 82.12 318 GLY A CA 1
ATOM 2511 C C . GLY A 1 318 ? 15.551 12.890 18.263 1.00 82.12 318 GLY A C 1
ATOM 2512 O O . GLY A 1 318 ? 16.480 12.279 17.733 1.00 82.12 318 GLY A O 1
ATOM 2513 N N . LEU A 1 319 ? 15.611 14.203 18.501 1.00 83.19 319 LEU A N 1
ATOM 2514 C CA . LEU A 1 319 ? 16.788 15.030 18.213 1.00 83.19 319 LEU A CA 1
ATOM 2515 C C . LEU A 1 319 ? 17.973 14.662 19.107 1.00 83.19 319 LEU A C 1
ATOM 2517 O O . LEU A 1 319 ? 19.083 14.504 18.603 1.00 83.19 319 LEU A O 1
ATOM 2521 N N . ILE A 1 320 ? 17.739 14.463 20.406 1.00 84.62 320 ILE A N 1
ATOM 2522 C CA . ILE A 1 320 ? 18.767 14.019 21.354 1.00 84.62 320 ILE A CA 1
ATOM 2523 C C . ILE A 1 320 ? 19.319 12.650 20.931 1.00 84.62 320 ILE A C 1
ATOM 2525 O O . ILE A 1 320 ? 20.533 12.476 20.850 1.00 84.62 320 ILE A O 1
ATOM 2529 N N . ALA A 1 321 ? 18.448 11.697 20.586 1.00 78.56 321 ALA A N 1
ATOM 2530 C CA . ALA A 1 321 ? 18.850 10.370 20.123 1.00 78.56 321 ALA A CA 1
ATOM 2531 C C . ALA A 1 321 ? 19.672 10.428 18.824 1.00 78.56 321 ALA A C 1
ATOM 2533 O O . ALA A 1 321 ? 20.722 9.790 18.736 1.00 78.56 321 ALA A O 1
ATOM 2534 N N . LYS A 1 322 ? 19.253 11.234 17.835 1.00 76.62 322 LYS A N 1
ATOM 2535 C CA . LYS A 1 322 ? 20.043 11.477 16.613 1.00 76.62 322 LYS A CA 1
ATOM 2536 C C . LYS A 1 322 ? 21.394 12.115 16.931 1.00 76.62 322 LYS A C 1
ATOM 2538 O O . LYS A 1 322 ? 22.397 11.679 16.380 1.00 76.62 322 LYS A O 1
ATOM 2543 N N . GLY A 1 323 ? 21.433 13.088 17.842 1.00 82.06 323 GLY A N 1
ATOM 2544 C CA . GLY A 1 323 ? 22.670 13.716 18.307 1.00 82.06 323 GLY A CA 1
ATOM 2545 C C . GLY A 1 323 ? 23.639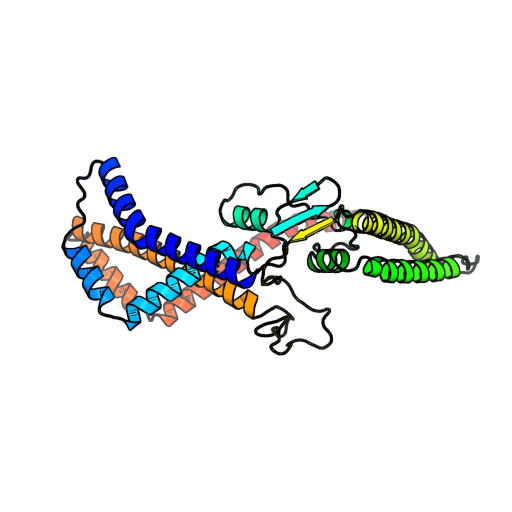 12.707 18.926 1.00 82.06 323 GLY A C 1
ATOM 2546 O O . GLY A 1 323 ? 24.817 12.703 18.578 1.00 82.06 323 GLY A O 1
ATOM 2547 N N . PHE A 1 324 ? 23.146 11.793 19.767 1.00 84.12 324 PHE A N 1
ATOM 2548 C CA . PHE A 1 324 ? 23.954 10.696 20.307 1.00 84.12 324 PHE A CA 1
ATOM 2549 C C . PHE A 1 324 ? 24.433 9.724 19.227 1.00 84.12 324 PHE A C 1
ATOM 2551 O O . PHE A 1 324 ? 25.587 9.304 19.276 1.00 84.12 324 PHE A O 1
ATOM 2558 N N . MET A 1 325 ? 23.591 9.380 18.245 1.00 78.69 325 MET A N 1
ATOM 2559 C CA . MET A 1 325 ? 24.010 8.526 17.130 1.00 78.69 325 MET A CA 1
ATOM 2560 C C . MET A 1 325 ? 25.108 9.186 16.292 1.00 78.69 325 MET A C 1
ATOM 2562 O O . MET A 1 325 ? 26.124 8.547 16.040 1.00 78.69 325 MET A O 1
ATOM 2566 N N . ILE A 1 326 ? 24.953 10.461 15.924 1.00 81.25 326 ILE A N 1
ATOM 2567 C CA . ILE A 1 326 ? 25.956 11.225 15.165 1.00 81.25 326 ILE A CA 1
ATOM 2568 C C . ILE A 1 326 ? 27.259 11.326 15.968 1.00 81.25 326 ILE A C 1
ATOM 2570 O O . ILE A 1 326 ? 28.317 10.930 15.489 1.00 81.25 326 ILE A O 1
ATOM 2574 N N . ALA A 1 327 ? 27.188 11.726 17.241 1.00 77.50 327 ALA A N 1
ATOM 2575 C CA . ALA A 1 327 ? 28.360 11.796 18.114 1.00 77.50 327 ALA A CA 1
ATOM 2576 C C . ALA A 1 327 ? 29.027 10.425 18.358 1.00 77.50 327 ALA A C 1
ATOM 2578 O O . ALA A 1 327 ? 30.221 10.361 18.661 1.00 77.50 327 ALA A O 1
ATOM 2579 N N . GLY A 1 328 ? 28.272 9.328 18.259 1.00 74.81 328 GLY A N 1
ATOM 2580 C CA . GLY A 1 328 ? 28.781 7.959 18.324 1.00 74.81 328 GLY A CA 1
ATOM 2581 C C . GLY A 1 328 ? 29.473 7.509 17.033 1.00 74.81 328 GLY A C 1
ATOM 2582 O O . GLY A 1 328 ? 30.532 6.888 17.103 1.00 74.81 328 GLY A O 1
ATOM 2583 N N . PHE A 1 329 ? 28.911 7.856 15.872 1.00 67.31 329 PHE A N 1
ATOM 2584 C CA . PHE A 1 329 ? 29.429 7.494 14.547 1.00 67.31 329 PHE A CA 1
ATOM 2585 C C . PHE A 1 329 ? 30.600 8.371 14.078 1.00 67.31 329 PHE A C 1
ATOM 2587 O O . PHE A 1 329 ? 31.500 7.869 13.406 1.00 67.31 329 PHE A O 1
ATOM 2594 N N . ASP A 1 330 ? 30.655 9.644 14.473 1.00 64.50 330 ASP A N 1
ATOM 2595 C CA . ASP A 1 330 ? 31.694 10.576 14.011 1.00 64.50 330 ASP A CA 1
ATOM 2596 C C . ASP A 1 330 ? 33.039 10.391 14.729 1.00 64.50 330 ASP A C 1
ATOM 2598 O O . ASP A 1 330 ? 34.096 10.691 14.172 1.00 64.50 330 ASP A O 1
ATOM 2602 N N . LYS A 1 331 ? 33.044 9.844 15.952 1.00 65.50 331 LYS A N 1
ATOM 2603 C CA . LYS A 1 331 ? 34.277 9.582 16.720 1.00 65.50 331 LYS A CA 1
ATOM 2604 C C . LYS A 1 331 ? 35.309 8.720 15.973 1.00 65.50 331 LYS A C 1
ATOM 2606 O O . LYS A 1 331 ? 36.473 9.127 15.937 1.00 65.50 331 LYS A O 1
ATOM 2611 N N . PRO A 1 332 ? 34.959 7.565 15.373 1.00 68.12 332 PRO A N 1
ATOM 2612 C CA . PRO A 1 332 ? 35.914 6.787 14.585 1.00 68.12 332 PRO A CA 1
ATOM 2613 C C . PRO A 1 332 ? 36.363 7.507 13.305 1.00 68.12 332 PRO A C 1
ATOM 2615 O O . PRO A 1 332 ? 37.533 7.394 12.939 1.00 68.12 332 PRO A O 1
ATOM 2618 N N . LEU A 1 333 ? 35.492 8.293 12.661 1.00 60.75 333 LEU A N 1
ATOM 2619 C CA . LEU A 1 333 ? 35.823 9.034 11.440 1.00 60.75 333 LEU A CA 1
ATOM 2620 C C . LEU A 1 333 ? 36.825 10.169 11.716 1.00 60.75 333 LEU A C 1
ATOM 2622 O O . LEU A 1 333 ? 37.838 10.292 11.027 1.00 60.75 333 LEU A O 1
ATOM 2626 N N . ILE A 1 334 ? 36.600 10.943 12.783 1.00 68.88 334 ILE A N 1
ATOM 2627 C CA . ILE A 1 334 ? 37.505 12.007 13.245 1.00 68.88 334 ILE A CA 1
ATOM 2628 C C . ILE A 1 334 ? 38.836 11.410 13.716 1.00 68.88 334 ILE A C 1
ATOM 2630 O O . ILE A 1 334 ? 39.899 11.938 13.388 1.00 68.88 334 ILE A O 1
ATOM 2634 N N . ALA A 1 335 ? 38.811 10.284 14.438 1.00 70.75 335 ALA A N 1
ATOM 2635 C CA . ALA A 1 335 ? 40.029 9.588 14.852 1.00 70.75 335 ALA A CA 1
ATOM 2636 C C . ALA A 1 335 ? 40.838 9.069 13.649 1.00 70.75 335 ALA A C 1
ATOM 2638 O O . ALA A 1 335 ? 42.066 9.185 13.635 1.00 70.75 335 ALA A O 1
ATOM 2639 N N . MET A 1 336 ? 40.167 8.545 12.618 1.00 70.81 336 MET A N 1
ATOM 2640 C CA . MET A 1 336 ? 40.801 8.119 11.369 1.00 70.81 336 MET A CA 1
ATOM 2641 C C . MET A 1 336 ? 41.404 9.308 10.613 1.00 70.81 336 MET A C 1
ATOM 2643 O O . MET A 1 336 ? 42.564 9.246 10.206 1.00 70.81 336 MET A O 1
ATOM 2647 N N . TYR A 1 337 ? 40.664 10.413 10.491 1.00 71.75 337 TYR A N 1
ATOM 2648 C CA . TYR A 1 337 ? 41.137 11.641 9.853 1.00 71.75 337 TYR A CA 1
ATOM 2649 C C . TYR A 1 337 ? 42.362 12.221 10.574 1.00 71.75 337 TYR A C 1
ATOM 2651 O O . TYR A 1 337 ? 43.379 12.519 9.949 1.00 71.75 337 TYR A O 1
ATOM 2659 N N . HIS A 1 338 ? 42.328 12.282 11.907 1.00 75.38 338 HIS A N 1
ATOM 2660 C CA . HIS A 1 338 ? 43.455 12.747 12.714 1.00 75.38 338 HIS A CA 1
ATOM 2661 C C . HIS A 1 338 ? 44.689 11.832 12.578 1.00 75.38 338 HIS A C 1
ATOM 2663 O O . HIS A 1 338 ? 45.823 12.311 12.565 1.00 75.38 338 HIS A O 1
ATOM 2669 N N . LYS A 1 339 ? 44.484 10.515 12.421 1.00 75.56 339 LYS A N 1
ATOM 2670 C CA . LYS A 1 339 ? 45.557 9.537 12.175 1.00 75.56 339 LYS A CA 1
ATOM 2671 C C . LYS A 1 339 ? 46.151 9.649 10.764 1.00 75.56 339 LYS A C 1
ATOM 2673 O O . LYS A 1 339 ? 47.348 9.422 10.608 1.00 75.56 339 LYS A O 1
ATOM 2678 N N . MET A 1 340 ? 45.354 10.012 9.756 1.00 69.88 340 MET A N 1
ATOM 2679 C CA . MET A 1 340 ? 45.838 10.284 8.394 1.00 69.88 340 MET A CA 1
ATOM 2680 C C . MET A 1 340 ? 46.624 11.599 8.314 1.00 69.88 340 MET A C 1
ATOM 2682 O O . MET A 1 340 ? 47.675 11.639 7.682 1.00 69.88 340 MET A O 1
ATOM 2686 N N . MET A 1 341 ? 46.171 12.647 9.008 1.00 74.62 341 MET A N 1
ATOM 2687 C CA . MET A 1 341 ? 46.840 13.957 9.019 1.00 74.62 341 MET A CA 1
ATOM 2688 C C . MET A 1 341 ? 48.187 13.952 9.757 1.00 74.62 341 MET A C 1
ATOM 2690 O O . MET A 1 341 ? 49.054 14.747 9.425 1.00 74.62 341 MET A O 1
ATOM 2694 N N . LYS A 1 342 ? 48.393 13.041 10.719 1.00 69.62 342 LYS A N 1
ATOM 2695 C CA . LYS A 1 342 ? 49.682 12.846 11.416 1.00 69.62 342 LYS A CA 1
ATOM 2696 C C . LYS A 1 342 ? 50.688 11.960 10.663 1.00 69.62 342 LYS A C 1
ATOM 2698 O O . LYS A 1 342 ? 51.765 11.701 11.189 1.00 69.62 342 LYS A O 1
ATOM 2703 N N . LYS A 1 343 ? 50.325 11.433 9.487 1.00 57.66 343 LYS A N 1
ATOM 2704 C CA . LYS A 1 343 ? 51.173 10.549 8.662 1.00 57.66 343 LYS A CA 1
ATOM 2705 C C . LYS A 1 343 ? 51.820 11.245 7.453 1.00 57.66 343 LYS A C 1
ATOM 2707 O O . LYS A 1 343 ? 52.459 10.563 6.655 1.00 57.66 343 LYS A O 1
ATOM 2712 N N . LYS A 1 344 ? 51.651 12.559 7.320 1.00 48.56 344 LYS A N 1
ATOM 2713 C CA . LYS A 1 344 ? 52.493 13.429 6.490 1.00 48.56 344 LYS A CA 1
ATOM 2714 C C . LYS A 1 344 ? 53.463 14.158 7.404 1.00 48.56 344 LYS A C 1
ATOM 2716 O O . LYS A 1 344 ? 54.586 14.419 6.931 1.00 48.56 344 LYS A O 1
#

Foldseek 3Di:
DVVVVVVVVLVVLLVVLCCCVPPVVVVVVCVVVVVVVDNDDPDPVNVVVVVVCVVVVVSVVVVSVLVSLLVVLLLCLQAAAQDFCWKFFFPDIDGQSVQVSCVVVDVDRGPDDPFDCLSQLHDDDDTHRVVVSVVCLVPVCVLVVVLVVLVVVLVVLVVLLVPDDDPPDDPVSVVVNVVSVVVNVVSVVSSVSSVVNSVRSVVVRIDTGAHNQNFAQPDADCVDPDQDQAPADPNQNHGAHNRRGRPVNVVSNVSNVVVVVVVVCVVVCCVVVVVQVVVLVVVDDPSVVVVVVVVVVVVPDDPVVVVVVVVVVVVVVVVVVVVVVCVVVCVVVVVVVVVVVVVD

Radius of gyration: 30.67 Å; chains: 1; bounding box: 86×46×83 Å

Secondary structure (DSSP, 8-state):
-HHHHHHHHHHHHHHHHHHIIIIIHHHHHHHHHHHTT------HHHHHHHHHHHHSHHHHHHHHHHHHHHHHHTTHHHHB-SS-SEEEETTEEE-HHHHHHHHHHSSS--S-----GGGGT--SSS---HHHHHHHHH-TTHHHHHHHHHHHHHHHHHHHHTS---TT--HHHHHHHHHHHHHHHHHHHHHHHHHHHHHHHHTT-EEEE--SB---TT-B--SSSSSSPPPP-SSSTT-B-TTSBBHHHHHHHHHHHHHHHHHHHHHHHHHHHHHHHHHHHHH-HHHHHHHHHHHHHHHHS-HHHHHHHHHHHHHHHHHHHHHHHHHHHHHHHHHHHHHHHTT-

pLDDT: mean 82.7, std 10.68, range [47.84, 95.62]